Protein AF-A0A656GCD0-F1 (afdb_monomer_lite)

Foldseek 3Di:
DVVVVADPDPCRVVVVVVVVVVVVVQVVDQDPVNVVVPDDLVVVLLVVVLVLLVVQLVVDDQPDDQPNHRPSRCSVDPPSSVVVVVSCVVVQQFAALDQLVSHVVLQQAPDDPRVCDPSDDPVSNVSSRCRSNPCVVVVVVDPPPPPPDPPVVVVCVVVCVVPDDDDDDDDDDDDDDDDDPLLVVLVVVLVPDDPVCNLVSLVVCCPPVRCPDSNNVVSVVVNVVVVVCVVVVDDD

Sequence (236 aa):
SVLELLPVGQERDEFYRRVANGYRLNELGMGSTQVIQSFDLEQEVIAMLERKRTFGQHMHSDYCRLDGKTVNEWLAEPDQIPEFLAVLQNRGWIKRHEDPLNSRFWKLFEGVGAPMFGVFNGYEKQLVHDWIAGDWLSDGSAQQPVGKRLPEAFRSRFRNLQGGAQPSPVLAVPASADADPDVRELHMKLESAAASEKMSTLIESMSPARHATAAGLHATRLFVSSMAERVTGAHP

pLDDT: mean 77.18, std 17.92, range [32.94, 96.19]

Organism: NCBI:txid629261

Secondary structure (DSSP, 8-state):
-GGGGS-SSTTHHHHHHHHHHHHHHHTTS--HHHHHHH--HHHHHHHHHHHHHHHHTTSS-TT-EETTEEHHHHTTSTT-HHHHHHHHHHTTSS-TTS-GGG-HHHHTTSSTT-TTTTTS-HHHHHHHHHHHHGGGGTSS------S----HHHHHHHHGGGSS-PPPPP-----TT---HHHHHHHHHHHHS-TTTHHHHHHHHTSTTTTTSHHHHHHHHHHHHHHHHHHHT---

Structure (mmCIF, N/CA/C/O backbone):
data_AF-A0A656GCD0-F1
#
_entry.id   AF-A0A656GCD0-F1
#
loop_
_atom_site.group_PDB
_atom_site.id
_atom_site.type_symbol
_atom_site.label_atom_id
_atom_site.label_alt_id
_atom_site.label_comp_id
_atom_site.label_asym_id
_atom_site.label_entity_id
_atom_site.label_seq_id
_atom_site.pdbx_PDB_ins_code
_atom_site.Cartn_x
_atom_site.Cartn_y
_atom_site.Cartn_z
_atom_site.occupancy
_atom_site.B_iso_or_equiv
_atom_site.auth_seq_id
_atom_site.auth_comp_id
_atom_site.auth_asym_id
_atom_site.auth_atom_id
_atom_site.pdbx_PDB_model_num
ATOM 1 N N . SER A 1 1 ? 16.028 7.403 -41.610 1.00 56.97 1 SER A N 1
ATOM 2 C CA . SER A 1 1 ? 14.942 6.461 -41.228 1.00 56.97 1 SER A CA 1
ATOM 3 C C . SER A 1 1 ? 15.542 5.236 -40.542 1.00 56.97 1 SER A C 1
ATOM 5 O O . SER A 1 1 ? 16.658 4.885 -40.885 1.00 56.97 1 SER A O 1
ATOM 7 N N . VAL A 1 2 ? 14.848 4.542 -39.625 1.00 58.62 2 VAL A N 1
ATOM 8 C CA . VAL A 1 2 ? 15.351 3.276 -39.019 1.00 58.62 2 VAL A CA 1
ATOM 9 C C . VAL A 1 2 ? 15.692 2.228 -40.094 1.00 58.62 2 VAL A C 1
ATOM 11 O O . VAL A 1 2 ? 16.593 1.416 -39.915 1.00 58.62 2 VAL A O 1
ATOM 14 N N . LEU A 1 3 ? 15.035 2.304 -41.256 1.00 62.72 3 LEU A N 1
ATOM 15 C CA . LEU A 1 3 ? 15.306 1.454 -42.419 1.00 62.72 3 LEU A CA 1
ATOM 16 C C . LEU A 1 3 ? 16.680 1.702 -43.075 1.00 62.72 3 LEU A C 1
ATOM 18 O O . LEU A 1 3 ? 17.161 0.839 -43.798 1.00 62.72 3 LEU A O 1
ATOM 22 N N . GLU A 1 4 ? 17.326 2.845 -42.835 1.00 68.88 4 GLU A N 1
ATOM 23 C CA . GLU A 1 4 ? 18.670 3.148 -43.363 1.00 68.88 4 GLU A CA 1
ATOM 24 C C . GLU A 1 4 ? 19.787 2.489 -42.541 1.00 68.88 4 GLU A C 1
ATOM 26 O O . GLU A 1 4 ? 20.922 2.430 -42.997 1.00 68.88 4 GLU A O 1
ATOM 31 N N . LEU A 1 5 ? 19.468 1.965 -41.351 1.00 67.75 5 LEU A N 1
ATOM 32 C CA . LEU A 1 5 ? 20.406 1.251 -40.476 1.00 67.75 5 LEU A CA 1
ATOM 33 C C . LEU A 1 5 ? 20.491 -0.251 -40.796 1.00 67.75 5 LEU A C 1
ATOM 35 O O . LEU A 1 5 ? 21.148 -1.006 -40.082 1.00 67.75 5 LEU A O 1
ATOM 39 N N . LEU A 1 6 ? 19.788 -0.706 -41.835 1.00 68.06 6 LEU A N 1
ATOM 40 C CA . LEU A 1 6 ? 19.767 -2.111 -42.222 1.00 68.06 6 LEU A CA 1
ATOM 41 C C . LEU A 1 6 ? 21.058 -2.499 -42.944 1.00 68.06 6 LEU A C 1
ATOM 43 O O . LEU A 1 6 ? 21.486 -1.770 -43.842 1.00 68.06 6 LEU A O 1
ATOM 47 N N . PRO A 1 7 ? 21.631 -3.678 -42.647 1.00 72.56 7 PRO A N 1
ATOM 48 C CA . PRO A 1 7 ? 22.763 -4.189 -43.404 1.00 72.56 7 PRO A CA 1
ATOM 49 C C . PRO A 1 7 ? 22.405 -4.310 -44.889 1.00 72.56 7 PRO A C 1
ATOM 51 O O . PRO A 1 7 ? 21.390 -4.908 -45.261 1.00 72.56 7 PRO A O 1
ATOM 54 N N . VAL A 1 8 ? 23.245 -3.740 -45.750 1.00 61.31 8 VAL A N 1
ATOM 55 C CA . VAL A 1 8 ? 23.079 -3.792 -47.205 1.00 61.31 8 VAL A CA 1
ATOM 56 C C . VAL A 1 8 ? 23.833 -5.022 -47.721 1.00 61.31 8 VAL A C 1
ATOM 58 O O . VAL A 1 8 ? 24.971 -4.924 -48.163 1.00 61.31 8 VAL A O 1
ATOM 61 N N . GLY A 1 9 ? 23.241 -6.213 -47.592 1.00 66.56 9 GLY A N 1
ATOM 62 C CA . GLY A 1 9 ? 23.886 -7.466 -48.007 1.00 66.56 9 GLY A CA 1
ATOM 63 C C . GLY A 1 9 ? 23.086 -8.729 -47.677 1.00 66.56 9 GLY A C 1
ATOM 64 O O . GLY A 1 9 ? 21.963 -8.649 -47.182 1.00 66.56 9 GLY A O 1
ATOM 65 N N . GLN A 1 10 ? 23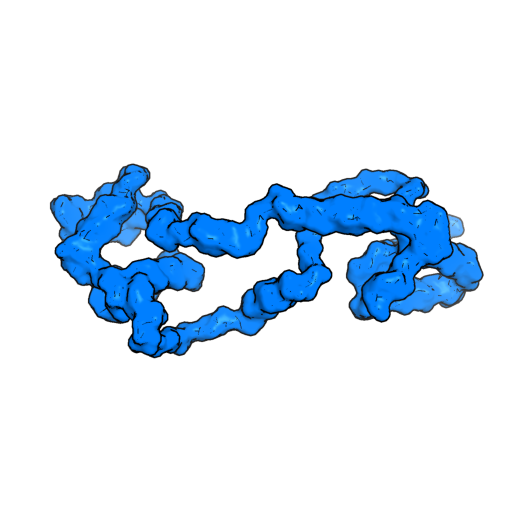.673 -9.903 -47.939 1.00 59.00 10 GLN A N 1
ATOM 66 C CA . GLN A 1 10 ? 23.036 -11.222 -47.747 1.00 59.00 10 GLN A CA 1
ATOM 67 C C . GLN A 1 10 ? 22.657 -11.534 -46.284 1.00 59.00 10 GLN A C 1
ATOM 69 O O . GLN A 1 10 ? 21.838 -12.410 -46.033 1.00 59.00 10 GLN A O 1
ATOM 74 N N . GLU A 1 11 ? 23.190 -10.784 -45.316 1.00 70.25 11 GLU A N 1
ATOM 75 C CA . GLU A 1 11 ? 22.876 -10.929 -43.887 1.00 70.25 11 GLU A CA 1
ATOM 76 C C . GLU A 1 11 ? 21.599 -10.189 -43.450 1.00 70.25 11 GLU A C 1
ATOM 78 O O . GLU A 1 11 ? 21.193 -10.274 -42.290 1.00 70.25 11 GLU A O 1
ATOM 83 N N . ARG A 1 12 ? 20.943 -9.456 -44.360 1.00 76.88 12 ARG A N 1
ATOM 84 C CA . ARG A 1 12 ? 19.760 -8.639 -44.054 1.00 76.88 12 ARG A CA 1
ATOM 85 C C . ARG A 1 12 ? 18.602 -9.462 -43.488 1.00 76.88 12 ARG A C 1
ATOM 87 O O . ARG A 1 12 ? 17.987 -9.041 -42.510 1.00 76.88 12 ARG A O 1
ATOM 94 N N . ASP A 1 13 ? 18.327 -10.628 -44.064 1.00 76.62 13 ASP A N 1
ATOM 95 C CA . ASP A 1 13 ? 17.223 -11.494 -43.627 1.00 76.62 13 ASP A CA 1
ATOM 96 C C . ASP A 1 13 ? 17.506 -12.118 -42.256 1.00 76.62 13 ASP A C 1
ATOM 98 O O . ASP A 1 13 ? 16.634 -12.176 -41.388 1.00 76.62 13 ASP A O 1
ATOM 102 N N . GLU A 1 14 ? 18.757 -12.515 -42.021 1.00 78.81 14 GLU A N 1
ATOM 103 C CA . GLU A 1 14 ? 19.245 -12.988 -40.725 1.00 78.81 14 GLU A CA 1
ATOM 104 C C . GLU A 1 14 ? 19.152 -11.904 -39.642 1.00 78.81 14 GLU A C 1
ATOM 106 O O . GLU A 1 14 ? 18.672 -12.167 -38.535 1.00 78.81 14 GLU A O 1
ATOM 111 N N . PHE A 1 15 ? 19.564 -10.676 -39.964 1.00 78.75 15 PHE A N 1
ATOM 112 C CA . PHE A 1 15 ? 19.453 -9.516 -39.086 1.00 78.75 15 PHE A CA 1
ATOM 113 C C . PHE A 1 15 ? 17.992 -9.226 -38.730 1.00 78.75 15 PHE A C 1
ATOM 115 O O . PHE A 1 15 ? 17.651 -9.136 -37.549 1.00 78.75 15 PHE A O 1
ATOM 122 N N . TYR A 1 16 ? 17.104 -9.165 -39.726 1.00 81.31 16 TYR A N 1
ATOM 123 C CA . TYR A 1 16 ? 15.674 -8.960 -39.497 1.00 81.31 16 TYR A CA 1
ATOM 124 C C . TYR A 1 16 ? 15.048 -10.071 -38.664 1.00 81.31 16 TYR A C 1
ATOM 126 O O . TYR A 1 16 ? 14.242 -9.789 -37.780 1.00 81.31 16 TYR A O 1
ATOM 134 N N . ARG A 1 17 ? 15.439 -11.326 -38.902 1.00 83.06 17 ARG A N 1
ATOM 135 C CA . ARG A 1 17 ? 14.988 -12.473 -38.111 1.00 83.06 17 ARG A CA 1
ATOM 136 C C . ARG A 1 17 ? 15.395 -12.329 -36.644 1.00 83.06 17 ARG A C 1
ATOM 138 O O . ARG A 1 17 ? 14.561 -12.549 -35.767 1.00 83.06 17 ARG A O 1
ATOM 145 N N . ARG A 1 18 ? 16.639 -11.920 -36.364 1.00 82.25 18 ARG A N 1
ATOM 146 C CA . ARG A 1 18 ? 17.124 -11.661 -34.995 1.00 82.25 18 ARG A CA 1
ATOM 147 C C . ARG A 1 18 ? 16.375 -10.506 -34.331 1.00 82.25 18 ARG A C 1
ATOM 149 O O . ARG A 1 18 ? 15.904 -10.672 -33.210 1.00 82.25 18 ARG A O 1
ATOM 156 N N . VAL A 1 19 ? 16.194 -9.385 -35.029 1.00 83.19 19 VAL A N 1
ATOM 157 C CA . VAL A 1 19 ? 15.443 -8.224 -34.517 1.00 83.19 19 VAL A CA 1
ATOM 158 C C . VAL A 1 19 ? 13.987 -8.595 -34.229 1.00 83.19 19 VAL A C 1
ATOM 160 O O . VAL A 1 19 ? 13.489 -8.315 -33.143 1.00 83.19 19 VAL A O 1
ATOM 163 N N . ALA A 1 20 ? 13.312 -9.276 -35.157 1.00 82.19 20 ALA A N 1
ATOM 164 C CA . ALA A 1 20 ? 11.927 -9.706 -34.982 1.00 82.19 20 ALA A CA 1
ATOM 165 C C . ALA A 1 20 ? 11.771 -10.673 -33.801 1.00 82.19 20 ALA A C 1
ATOM 167 O O . ALA A 1 20 ? 10.834 -10.542 -33.016 1.00 82.19 20 ALA A O 1
ATOM 168 N N . ASN A 1 21 ? 12.699 -11.619 -33.640 1.00 82.88 21 ASN A N 1
ATOM 169 C CA 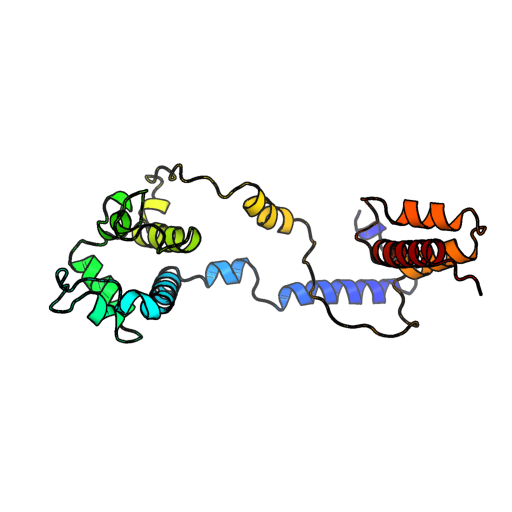. ASN A 1 21 ? 12.702 -12.515 -32.488 1.00 82.88 21 ASN A CA 1
ATOM 170 C C . ASN A 1 21 ? 12.971 -11.761 -31.177 1.00 82.88 21 ASN A C 1
ATOM 172 O O . ASN A 1 21 ? 12.285 -12.024 -30.197 1.00 82.88 21 ASN A O 1
ATOM 176 N N . GLY A 1 22 ? 13.883 -10.783 -31.167 1.00 80.44 22 GLY A N 1
ATOM 177 C CA . GLY A 1 22 ? 14.116 -9.909 -30.013 1.00 80.44 22 GLY A CA 1
ATOM 178 C C . GLY A 1 22 ? 12.874 -9.115 -29.601 1.00 80.44 22 GLY A C 1
ATOM 179 O O . GLY A 1 22 ? 12.541 -9.061 -28.423 1.00 80.44 22 GLY A O 1
ATOM 180 N N . TYR A 1 23 ? 12.125 -8.575 -30.566 1.00 78.12 23 TYR A N 1
ATOM 181 C CA . TYR A 1 23 ? 10.851 -7.905 -30.286 1.00 78.12 23 TYR A CA 1
ATOM 182 C C . TYR A 1 23 ? 9.785 -8.867 -29.759 1.00 78.12 23 TYR A C 1
ATOM 184 O O . TYR A 1 23 ? 9.062 -8.519 -28.834 1.00 78.12 23 TYR A O 1
ATOM 192 N N . ARG A 1 24 ? 9.707 -10.092 -30.291 1.00 76.19 24 ARG A N 1
ATOM 193 C CA . ARG A 1 24 ? 8.782 -11.116 -29.779 1.00 76.19 24 ARG A CA 1
ATOM 194 C C . ARG A 1 24 ? 9.094 -11.512 -28.337 1.00 76.19 24 ARG A C 1
ATOM 196 O O . ARG A 1 24 ? 8.163 -11.809 -27.606 1.00 76.19 24 ARG A O 1
ATOM 203 N N . LEU A 1 25 ? 10.359 -11.475 -27.909 1.00 73.69 25 LEU A N 1
ATOM 204 C CA . LEU A 1 25 ? 10.724 -11.714 -26.507 1.00 73.69 25 LEU A CA 1
ATOM 205 C C . LEU A 1 25 ? 10.133 -10.659 -25.553 1.00 73.69 25 LEU A C 1
ATOM 207 O O . LEU A 1 25 ? 9.772 -11.018 -24.436 1.00 73.69 25 LEU A O 1
ATOM 211 N N . ASN A 1 26 ? 9.968 -9.399 -25.984 1.00 66.44 26 ASN A N 1
ATOM 212 C CA . ASN A 1 26 ? 9.287 -8.375 -25.173 1.00 66.44 26 ASN A CA 1
ATOM 213 C C . ASN A 1 26 ? 7.809 -8.722 -24.918 1.00 66.44 26 ASN A C 1
ATOM 215 O O . ASN A 1 26 ? 7.259 -8.321 -23.897 1.00 66.44 26 ASN A O 1
ATOM 219 N N . GLU A 1 27 ? 7.190 -9.489 -25.818 1.00 63.91 27 GLU A N 1
ATOM 220 C CA . GLU A 1 27 ? 5.783 -9.906 -25.752 1.00 63.91 27 GLU A CA 1
ATOM 221 C C . GLU A 1 27 ? 5.578 -11.236 -24.997 1.00 63.91 27 GLU A C 1
ATOM 223 O O . GLU A 1 27 ? 4.447 -11.681 -24.829 1.00 63.91 27 GLU A O 1
ATOM 228 N N . LEU A 1 28 ? 6.649 -11.904 -24.546 1.00 68.12 28 LEU A N 1
ATOM 229 C CA . LEU A 1 28 ? 6.554 -13.172 -23.803 1.00 68.12 28 LEU A CA 1
ATOM 230 C C . LEU A 1 28 ? 6.379 -12.988 -22.285 1.00 68.12 28 LEU A C 1
ATOM 232 O O . LEU A 1 28 ? 6.136 -13.965 -21.578 1.00 68.12 28 LEU A O 1
ATOM 236 N N . GLY A 1 29 ? 6.515 -11.762 -21.773 1.00 66.88 29 GLY A N 1
ATOM 237 C CA . GLY A 1 29 ? 6.243 -11.419 -20.374 1.00 66.88 29 GLY A CA 1
ATOM 238 C C . GLY A 1 29 ? 4.861 -10.790 -20.186 1.00 66.88 29 GLY A C 1
ATOM 239 O O . GLY A 1 29 ? 4.218 -10.382 -21.150 1.00 66.88 29 GLY A O 1
ATOM 240 N N . MET A 1 30 ? 4.410 -10.649 -18.933 1.00 64.00 30 MET A N 1
ATOM 241 C CA . MET A 1 30 ? 3.260 -9.784 -18.646 1.00 64.00 30 MET A CA 1
ATOM 242 C C . MET A 1 30 ? 3.609 -8.350 -19.051 1.00 64.00 30 MET A C 1
ATOM 244 O O . MET A 1 30 ? 4.505 -7.732 -18.472 1.00 64.00 30 MET A O 1
ATOM 248 N N . GLY A 1 31 ? 2.901 -7.824 -20.051 1.00 72.69 31 GLY A N 1
ATOM 249 C CA . GLY A 1 31 ? 3.050 -6.434 -20.467 1.00 72.69 31 GLY A CA 1
ATOM 250 C C . GLY A 1 31 ? 2.683 -5.479 -19.329 1.00 72.69 31 GLY A C 1
ATOM 251 O O . GLY A 1 31 ? 1.868 -5.806 -18.467 1.00 72.69 31 GLY A O 1
ATOM 252 N N . SER A 1 32 ? 3.239 -4.268 -19.326 1.00 69.44 32 SER A N 1
ATOM 253 C CA . SER A 1 32 ? 2.961 -3.258 -18.290 1.00 69.44 32 SER A CA 1
ATOM 254 C C . SER A 1 32 ? 1.463 -2.974 -18.123 1.00 69.44 32 SER A C 1
ATOM 256 O O . SER A 1 32 ? 0.978 -2.860 -17.001 1.00 69.44 32 SER A O 1
ATOM 258 N N . THR A 1 33 ? 0.710 -2.930 -19.223 1.00 73.81 33 THR A N 1
ATOM 259 C CA . THR A 1 33 ? -0.753 -2.788 -19.210 1.00 73.81 33 THR A CA 1
ATOM 260 C C . THR A 1 33 ? -1.439 -3.963 -18.521 1.00 73.81 33 THR A C 1
ATOM 262 O O . THR A 1 33 ? -2.373 -3.755 -17.755 1.00 73.81 33 THR A O 1
ATOM 265 N N . GLN A 1 34 ? -0.961 -5.183 -18.758 1.00 69.75 34 GLN A N 1
ATOM 266 C CA . GLN A 1 34 ? -1.515 -6.388 -18.152 1.00 69.75 34 GLN A CA 1
ATOM 267 C C . GLN A 1 34 ? -1.207 -6.441 -16.651 1.00 69.75 34 GLN A C 1
ATOM 269 O O . GLN A 1 34 ? -2.088 -6.777 -15.868 1.00 69.75 34 GLN A O 1
ATOM 274 N N . VAL A 1 35 ? -0.006 -6.012 -16.241 1.00 71.88 35 VAL A N 1
ATOM 275 C CA . VAL A 1 35 ? 0.356 -5.840 -14.824 1.00 71.88 35 VAL A CA 1
ATOM 276 C C . VAL A 1 35 ? -0.581 -4.843 -14.141 1.00 71.88 35 VAL A C 1
ATOM 278 O O . VAL A 1 35 ? -1.129 -5.153 -13.088 1.00 71.88 35 VAL A O 1
ATOM 281 N N . ILE A 1 36 ? -0.823 -3.681 -14.758 1.00 73.31 36 ILE A N 1
ATOM 282 C CA . ILE A 1 36 ? -1.747 -2.665 -14.229 1.00 73.31 36 ILE A CA 1
ATOM 283 C C . ILE A 1 36 ? -3.173 -3.219 -14.121 1.00 73.31 36 ILE A C 1
ATOM 285 O O . ILE A 1 36 ? -3.826 -3.015 -13.105 1.00 73.31 36 ILE A O 1
ATOM 289 N N . GLN A 1 37 ? -3.651 -3.940 -15.139 1.00 72.25 37 GLN A N 1
ATOM 290 C CA . GLN A 1 37 ? -4.985 -4.552 -15.130 1.00 72.25 37 GLN A CA 1
ATOM 291 C C . GLN A 1 37 ? -5.129 -5.656 -14.079 1.00 72.25 37 GLN A C 1
ATOM 293 O O . GLN A 1 37 ? -6.215 -5.849 -13.547 1.00 72.25 37 GLN A O 1
ATOM 298 N N . SER A 1 38 ? -4.048 -6.381 -13.789 1.00 73.56 38 SER A N 1
ATOM 299 C CA . SER A 1 38 ? -4.035 -7.441 -12.777 1.00 73.56 38 SER A CA 1
ATOM 300 C C . SER A 1 38 ? -3.879 -6.928 -11.344 1.00 73.56 38 SER A C 1
ATOM 302 O O . SER A 1 38 ? -3.979 -7.717 -10.407 1.00 73.56 38 SER A O 1
ATOM 304 N N . PHE A 1 39 ? -3.596 -5.636 -11.158 1.00 83.06 39 PHE A N 1
ATOM 305 C CA . PHE A 1 39 ? -3.352 -5.074 -9.838 1.00 83.06 39 PHE A CA 1
ATOM 306 C C . PHE A 1 39 ? -4.666 -4.901 -9.068 1.00 83.06 39 PHE A C 1
ATOM 308 O O . PHE A 1 39 ? -5.452 -3.996 -9.346 1.00 83.06 39 PHE A O 1
ATOM 315 N N . ASP A 1 40 ? -4.874 -5.757 -8.070 1.00 89.69 40 ASP A N 1
ATOM 316 C CA . ASP A 1 40 ? -5.959 -5.640 -7.100 1.00 89.69 40 ASP A CA 1
ATOM 317 C C . ASP A 1 40 ? -5.444 -4.944 -5.832 1.00 89.69 40 ASP A C 1
ATOM 319 O O . ASP A 1 40 ? -4.659 -5.494 -5.053 1.00 89.69 40 ASP A O 1
ATOM 323 N N . LEU A 1 41 ? -5.893 -3.703 -5.640 1.00 91.19 41 LEU A N 1
ATOM 324 C CA . LEU A 1 41 ? -5.485 -2.861 -4.521 1.00 91.19 41 LEU A CA 1
ATOM 325 C C . LEU A 1 41 ? -5.889 -3.449 -3.162 1.00 91.19 41 LEU A C 1
ATOM 327 O O . LEU A 1 41 ? -5.145 -3.305 -2.193 1.00 91.19 41 LEU A O 1
ATOM 331 N N . GLU A 1 42 ? -7.049 -4.101 -3.070 1.00 93.19 42 GLU A N 1
ATOM 332 C CA . GLU A 1 42 ? -7.513 -4.684 -1.813 1.00 93.19 42 GLU A CA 1
ATOM 333 C C . GLU A 1 42 ? -6.649 -5.883 -1.424 1.00 93.19 42 GLU A C 1
ATOM 335 O O . GLU A 1 42 ? -6.189 -5.970 -0.282 1.00 93.19 42 GLU A O 1
ATOM 340 N N . GLN A 1 43 ? -6.337 -6.747 -2.392 1.00 93.88 43 GLN A N 1
ATOM 341 C CA . GLN A 1 43 ? -5.438 -7.881 -2.172 1.00 93.88 43 GLN A CA 1
ATOM 342 C C . GLN A 1 43 ? -4.032 -7.431 -1.773 1.00 93.88 43 GLN A C 1
ATOM 344 O O . GLN A 1 43 ? -3.437 -8.012 -0.865 1.00 93.88 43 GLN A O 1
ATOM 349 N N . GLU A 1 44 ? -3.504 -6.367 -2.381 1.00 94.50 44 GLU A N 1
ATOM 350 C CA . GLU A 1 44 ? -2.178 -5.857 -2.026 1.00 94.50 44 GLU A CA 1
ATOM 351 C C . GLU A 1 44 ? -2.151 -5.248 -0.608 1.00 94.50 44 GLU A C 1
ATOM 353 O O . GLU A 1 44 ? -1.175 -5.435 0.125 1.00 94.50 44 GLU A O 1
ATOM 358 N N . VAL A 1 45 ? -3.229 -4.579 -0.170 1.00 95.56 45 VAL A N 1
ATOM 359 C CA . VAL A 1 45 ? -3.372 -4.102 1.220 1.00 95.56 45 VAL A CA 1
ATOM 360 C C . VAL A 1 45 ? -3.425 -5.271 2.202 1.00 95.56 45 VAL A C 1
ATOM 362 O O . VAL A 1 45 ? -2.717 -5.242 3.213 1.00 95.56 45 VAL A O 1
ATOM 365 N N . ILE A 1 46 ? -4.209 -6.310 1.899 1.00 96.06 46 ILE A N 1
ATOM 366 C CA . ILE A 1 46 ? -4.297 -7.525 2.719 1.00 96.06 46 ILE A CA 1
ATOM 367 C C . ILE A 1 46 ? -2.918 -8.187 2.824 1.00 96.06 46 ILE A C 1
ATOM 369 O O . ILE A 1 46 ? -2.419 -8.399 3.929 1.00 96.06 46 ILE A O 1
ATOM 373 N N . ALA A 1 47 ? -2.249 -8.424 1.694 1.00 95.44 47 ALA A N 1
ATOM 374 C CA . ALA A 1 47 ? -0.926 -9.044 1.649 1.00 95.44 47 ALA A CA 1
ATOM 375 C C . ALA A 1 47 ? 0.145 -8.215 2.381 1.00 95.44 47 ALA A C 1
ATOM 377 O O . ALA A 1 47 ? 1.062 -8.751 3.011 1.00 95.44 47 ALA A O 1
ATOM 378 N N . MET A 1 48 ? 0.066 -6.885 2.313 1.00 96.19 48 MET A N 1
ATOM 379 C CA . MET A 1 48 ? 0.939 -5.988 3.071 1.00 96.19 48 MET A CA 1
ATOM 380 C C . MET A 1 48 ? 0.723 -6.120 4.584 1.00 96.19 48 MET A C 1
ATOM 382 O O . MET A 1 48 ? 1.700 -6.279 5.322 1.00 96.19 48 MET A O 1
ATOM 386 N N . LEU A 1 49 ? -0.528 -6.100 5.045 1.00 95.19 49 LEU A N 1
ATOM 387 C CA . LEU A 1 49 ? -0.849 -6.238 6.464 1.00 95.19 49 LEU A CA 1
ATOM 388 C C . LEU A 1 49 ? -0.493 -7.631 6.996 1.00 95.19 49 LEU A C 1
ATOM 390 O O . LEU A 1 49 ? 0.062 -7.715 8.088 1.00 95.19 49 LEU A O 1
ATOM 394 N N . GLU A 1 50 ? -0.689 -8.693 6.210 1.00 95.62 50 GLU A N 1
ATOM 395 C CA . GLU A 1 50 ? -0.253 -10.056 6.551 1.00 95.62 50 GLU A CA 1
ATOM 396 C C . GLU A 1 50 ? 1.264 -10.153 6.756 1.00 95.62 50 GLU A C 1
ATOM 398 O O . GLU A 1 50 ? 1.744 -10.735 7.729 1.00 95.62 50 GLU A O 1
ATOM 403 N N . ARG A 1 51 ? 2.062 -9.508 5.896 1.00 95.06 51 ARG A N 1
ATOM 404 C CA . ARG A 1 51 ? 3.520 -9.449 6.097 1.00 95.06 51 ARG A CA 1
ATOM 405 C C . ARG A 1 51 ? 3.877 -8.761 7.418 1.00 95.06 51 ARG A C 1
ATOM 407 O O . ARG A 1 51 ? 4.742 -9.249 8.148 1.00 95.06 51 ARG A O 1
ATOM 414 N N . LYS A 1 52 ? 3.206 -7.651 7.754 1.00 93.12 52 LYS A N 1
ATOM 415 C CA . LYS A 1 52 ? 3.442 -6.903 9.005 1.00 93.12 52 LYS A CA 1
ATOM 416 C C . LYS A 1 52 ? 2.898 -7.590 10.252 1.00 93.12 52 LYS A C 1
ATOM 418 O O . LYS A 1 52 ? 3.450 -7.375 11.332 1.00 93.12 52 LYS A O 1
ATOM 423 N N . ARG A 1 53 ? 1.859 -8.412 10.111 1.00 93.19 53 ARG A N 1
ATOM 424 C CA . ARG A 1 53 ? 1.198 -9.167 11.180 1.00 93.19 53 ARG A CA 1
ATOM 425 C C . ARG A 1 53 ? 2.202 -9.875 12.091 1.00 93.19 53 ARG A C 1
ATOM 427 O O . ARG A 1 53 ? 2.128 -9.740 13.309 1.00 93.19 53 ARG A O 1
ATOM 434 N N . THR A 1 54 ? 3.175 -10.556 11.483 1.00 90.06 54 THR A N 1
ATOM 435 C CA . THR A 1 54 ? 4.236 -11.324 12.160 1.00 90.06 54 THR A CA 1
ATOM 436 C C . THR A 1 54 ? 4.894 -10.569 13.320 1.00 90.06 54 THR A C 1
ATOM 438 O O . THR A 1 54 ? 5.110 -11.142 14.392 1.00 90.06 54 THR A O 1
ATOM 441 N N . PHE A 1 55 ? 5.152 -9.275 13.132 1.00 90.06 55 PHE A N 1
ATOM 442 C CA . PHE A 1 55 ? 5.708 -8.396 14.157 1.00 90.06 55 PHE A CA 1
ATOM 443 C C . PHE A 1 55 ? 4.618 -7.617 14.903 1.00 90.06 55 PHE A C 1
ATOM 445 O O . PHE A 1 55 ? 4.714 -7.454 16.116 1.00 90.06 55 PHE A O 1
ATOM 452 N N . GLY A 1 56 ? 3.571 -7.170 14.202 1.00 88.06 56 GLY A N 1
ATOM 453 C CA . GLY A 1 56 ? 2.490 -6.349 14.754 1.00 88.06 56 GLY A CA 1
ATOM 454 C C . GLY A 1 56 ? 1.692 -7.021 15.872 1.00 88.06 56 GLY A C 1
ATOM 455 O O . GLY A 1 56 ? 1.298 -6.341 16.814 1.00 88.06 56 GLY A O 1
ATOM 456 N N . GLN A 1 57 ? 1.543 -8.349 15.840 1.00 89.38 57 GLN A N 1
ATOM 457 C CA . GLN A 1 57 ? 0.800 -9.132 16.841 1.00 89.38 57 GLN A CA 1
ATOM 458 C C . GLN A 1 57 ? 1.334 -9.027 18.284 1.00 89.38 57 GLN A C 1
ATOM 460 O O . GLN A 1 57 ? 0.691 -9.502 19.212 1.00 89.38 57 GLN A O 1
ATOM 465 N N . HIS A 1 58 ? 2.507 -8.422 18.487 1.00 90.56 58 HIS A N 1
ATOM 466 C CA . HIS A 1 58 ? 3.119 -8.232 19.806 1.00 90.56 58 HIS A CA 1
ATOM 467 C C . HIS A 1 58 ? 3.260 -6.755 20.205 1.00 90.56 58 HIS A C 1
ATOM 469 O O . HIS A 1 58 ? 3.896 -6.451 21.212 1.00 90.56 58 HIS A O 1
ATOM 475 N N . MET A 1 59 ? 2.739 -5.824 19.400 1.00 88.38 59 MET A N 1
ATOM 476 C CA . MET A 1 59 ? 3.044 -4.391 19.524 1.00 88.38 59 MET A CA 1
ATOM 477 C C . MET A 1 59 ? 1.892 -3.565 20.098 1.00 88.38 59 MET A C 1
ATOM 479 O O . MET A 1 59 ? 2.082 -2.386 20.401 1.00 88.38 59 MET A O 1
ATOM 483 N N . HIS A 1 60 ? 0.700 -4.146 20.253 1.00 88.31 60 HIS A N 1
ATOM 484 C CA . HIS A 1 60 ? -0.472 -3.426 20.742 1.00 88.31 60 HIS A CA 1
ATOM 485 C C . HIS A 1 60 ? -0.788 -3.772 22.198 1.00 88.31 60 HIS A C 1
ATOM 487 O O . HIS A 1 60 ? -0.489 -4.857 22.685 1.00 88.31 60 HIS A O 1
ATOM 493 N N . SER A 1 61 ? -1.398 -2.828 22.911 1.00 86.00 61 SER A N 1
ATOM 494 C CA . SER A 1 61 ? -1.938 -3.070 24.251 1.00 86.00 61 SER A CA 1
ATOM 495 C C . SER A 1 61 ? -3.380 -3.578 24.171 1.00 86.00 61 SER A C 1
ATOM 497 O O . SER A 1 61 ? -4.123 -3.202 23.263 1.00 86.00 61 SER A O 1
ATOM 499 N N . ASP A 1 62 ? -3.820 -4.326 25.181 1.00 85.56 62 ASP A N 1
ATOM 500 C CA . ASP A 1 62 ? -5.148 -4.966 25.202 1.00 85.56 62 ASP A CA 1
ATOM 501 C C . ASP A 1 62 ? -6.324 -3.999 25.436 1.00 85.56 62 ASP A C 1
ATOM 503 O O . ASP A 1 62 ? -7.488 -4.405 25.443 1.00 85.56 62 ASP A O 1
ATOM 507 N N . TYR A 1 63 ? -6.046 -2.702 25.608 1.00 82.88 63 TYR A N 1
ATOM 508 C CA . TYR A 1 63 ? -7.067 -1.672 25.813 1.00 82.88 63 TYR A CA 1
ATOM 509 C C . TYR A 1 63 ? -8.017 -1.528 24.619 1.00 82.88 63 TYR A C 1
ATOM 511 O O . TYR A 1 63 ? -9.199 -1.236 24.800 1.00 82.88 63 TYR A O 1
ATOM 519 N N . CYS A 1 64 ? -7.515 -1.704 23.393 1.00 83.25 64 CYS A N 1
ATOM 520 C CA . CYS A 1 64 ? -8.341 -1.606 22.196 1.00 83.25 64 CYS A CA 1
ATOM 521 C C . CYS A 1 64 ? -8.896 -2.984 21.834 1.00 83.25 64 CYS A C 1
ATOM 523 O O . CYS A 1 64 ? -8.164 -3.839 21.335 1.00 83.25 64 CYS A O 1
ATOM 525 N N . ARG A 1 65 ? -10.200 -3.176 22.072 1.00 89.25 65 ARG A N 1
ATOM 526 C CA . ARG A 1 65 ? -10.935 -4.375 21.657 1.00 89.25 65 ARG A CA 1
ATOM 527 C C . ARG A 1 65 ? -11.915 -4.040 20.543 1.00 89.25 65 ARG A C 1
ATOM 529 O O . ARG A 1 65 ? -12.737 -3.133 20.670 1.00 89.25 65 ARG A O 1
ATOM 536 N N . LEU A 1 66 ? -11.827 -4.798 19.463 1.00 89.00 66 LEU A N 1
ATOM 537 C CA . LEU A 1 66 ? -12.674 -4.716 18.287 1.00 89.00 66 LEU A CA 1
ATOM 538 C C . LEU A 1 66 ? -13.376 -6.061 18.155 1.00 89.00 66 LEU A C 1
ATOM 540 O O . LEU A 1 66 ? -12.734 -7.087 17.962 1.00 89.00 66 LEU A O 1
ATOM 544 N N . ASP A 1 67 ? -14.693 -6.045 18.339 1.00 88.44 67 ASP A N 1
ATOM 545 C CA . ASP A 1 67 ? -15.521 -7.256 18.339 1.00 88.44 67 ASP A CA 1
ATOM 546 C C . ASP A 1 67 ? -15.096 -8.322 19.362 1.00 88.44 67 ASP A C 1
ATOM 548 O O . ASP A 1 67 ? -15.057 -9.519 19.109 1.00 88.44 67 ASP A O 1
ATOM 552 N N . GLY A 1 68 ? -14.742 -7.860 20.564 1.00 88.75 68 GLY A N 1
ATOM 553 C CA . GLY A 1 68 ? -14.336 -8.726 21.671 1.00 88.75 68 GLY A CA 1
ATOM 554 C C . GLY A 1 68 ? -12.877 -9.185 21.611 1.00 88.75 68 GLY A C 1
ATOM 555 O O . GLY A 1 68 ? -12.335 -9.535 22.661 1.00 88.75 68 GLY A O 1
ATOM 556 N N . LYS A 1 69 ? -12.215 -9.075 20.454 1.00 91.94 69 LYS A N 1
ATOM 557 C CA . LYS A 1 69 ? -10.794 -9.396 20.272 1.00 91.94 69 LYS A CA 1
ATOM 558 C C . LYS A 1 69 ? -9.895 -8.160 20.380 1.00 91.94 69 LYS A C 1
ATOM 560 O O . LYS A 1 69 ? -10.290 -7.068 19.967 1.00 91.94 69 LYS A O 1
ATOM 565 N N . THR A 1 70 ? -8.695 -8.295 20.931 1.00 93.44 70 THR A N 1
ATOM 566 C CA . THR A 1 70 ? -7.649 -7.262 20.892 1.00 93.44 70 THR A CA 1
ATOM 567 C C . THR A 1 70 ? -7.021 -7.189 19.500 1.00 93.44 70 THR A C 1
ATOM 569 O O . THR A 1 70 ? -7.177 -8.092 18.678 1.00 93.44 70 THR A O 1
ATOM 572 N N . VAL A 1 71 ? -6.288 -6.112 19.208 1.00 92.69 71 VAL A N 1
ATOM 573 C CA . VAL A 1 71 ? -5.555 -6.005 17.932 1.00 92.69 71 VAL A CA 1
ATOM 574 C C . VAL A 1 71 ? -4.511 -7.119 17.799 1.00 92.69 71 VAL A C 1
ATOM 576 O O . VAL A 1 71 ? -4.361 -7.676 16.720 1.00 92.69 71 VAL A O 1
ATOM 579 N N . ASN A 1 72 ? -3.835 -7.494 18.889 1.00 93.31 72 ASN A N 1
ATOM 580 C CA . ASN A 1 72 ? -2.889 -8.610 18.871 1.00 93.31 72 ASN A CA 1
ATOM 581 C C . ASN A 1 72 ? -3.582 -9.934 18.527 1.00 93.31 72 ASN A C 1
ATOM 583 O O . ASN A 1 72 ? -3.045 -10.696 17.735 1.00 93.31 72 ASN A O 1
ATOM 587 N N . GLU A 1 73 ? -4.782 -10.181 19.063 1.00 93.44 73 GLU A N 1
ATOM 588 C CA . GLU A 1 73 ? -5.573 -11.378 18.749 1.00 93.44 73 GLU A CA 1
ATOM 589 C C . GLU A 1 73 ? -6.010 -11.408 17.275 1.00 93.44 73 GLU A C 1
ATOM 591 O O . GLU A 1 73 ? -5.926 -12.457 16.647 1.00 93.44 73 GLU A O 1
ATOM 596 N N . TRP A 1 74 ? -6.402 -10.266 16.693 1.00 94.69 74 TRP A N 1
ATOM 597 C CA . TRP A 1 74 ? -6.695 -10.154 15.252 1.00 94.69 74 TRP A CA 1
ATOM 598 C C . TRP A 1 74 ? -5.476 -10.394 14.358 1.00 94.69 74 TRP A C 1
ATOM 600 O O . TRP A 1 74 ? -5.617 -10.819 13.216 1.00 94.69 74 TRP A O 1
ATOM 610 N N . LEU A 1 75 ? -4.282 -10.089 14.865 1.00 93.94 75 LEU A N 1
ATOM 611 C CA . LEU A 1 75 ? -3.021 -10.299 14.166 1.00 93.94 75 LEU A CA 1
ATOM 612 C C . LEU A 1 75 ? -2.366 -11.640 14.541 1.00 93.94 75 LEU A C 1
ATOM 614 O O . LEU A 1 75 ? -1.293 -11.944 14.035 1.00 93.94 75 LEU A O 1
ATOM 618 N N . ALA A 1 76 ? -2.941 -12.458 15.419 1.00 93.00 76 ALA A N 1
ATOM 619 C CA . ALA A 1 76 ? -2.281 -13.686 15.867 1.00 93.00 76 ALA A CA 1
ATOM 620 C C . ALA A 1 76 ? -2.299 -14.776 14.784 1.00 93.00 76 ALA A C 1
ATOM 622 O O . ALA A 1 76 ? -1.298 -15.463 14.557 1.00 93.00 76 ALA A O 1
ATOM 623 N N . GLU A 1 77 ? -3.417 -14.881 14.069 1.00 91.62 77 GLU A N 1
ATOM 624 C CA . GLU A 1 77 ? -3.658 -15.924 13.076 1.00 91.62 77 GLU A CA 1
ATOM 625 C C . GLU A 1 77 ? -3.486 -15.390 11.646 1.00 91.62 77 GLU A C 1
ATOM 627 O O . GLU A 1 77 ? -3.840 -14.239 11.371 1.00 91.62 77 GLU A O 1
ATOM 632 N N . PRO A 1 78 ? -2.946 -16.202 10.720 1.00 91.12 78 PRO A N 1
ATOM 633 C CA . PRO A 1 78 ? -2.957 -15.869 9.300 1.00 91.12 78 PRO A CA 1
ATOM 634 C C . PRO A 1 78 ? -4.392 -15.843 8.751 1.00 91.12 78 PRO A C 1
ATOM 636 O O . PRO A 1 78 ? -5.300 -16.456 9.313 1.00 91.12 78 PRO A O 1
ATOM 639 N N . ASP A 1 79 ? -4.586 -15.139 7.640 1.00 92.19 79 ASP A N 1
ATOM 640 C CA . ASP A 1 79 ? -5.836 -15.047 6.873 1.00 92.19 79 ASP A CA 1
ATOM 641 C C . ASP A 1 79 ? -6.996 -14.330 7.597 1.00 92.19 79 ASP A C 1
ATOM 643 O O . ASP A 1 79 ? -8.106 -14.246 7.070 1.00 92.19 79 ASP A O 1
ATOM 647 N N . GLN A 1 80 ? -6.755 -13.742 8.778 1.00 93.94 80 GLN A N 1
ATOM 648 C CA . GLN A 1 80 ? -7.753 -12.955 9.524 1.00 93.94 80 GLN A CA 1
ATOM 649 C C . GLN A 1 80 ? -7.797 -11.473 9.134 1.00 93.94 80 GLN A C 1
ATOM 651 O O . GLN A 1 80 ? -8.744 -10.765 9.485 1.00 93.94 80 GLN A O 1
ATOM 656 N N . ILE A 1 81 ? -6.805 -10.982 8.388 1.00 95.00 81 ILE A N 1
ATOM 657 C CA . ILE A 1 81 ? -6.726 -9.573 7.983 1.00 95.00 81 ILE A CA 1
ATOM 658 C C . ILE A 1 81 ? -7.970 -9.079 7.218 1.00 95.00 81 ILE A C 1
ATOM 660 O O . ILE A 1 81 ? -8.428 -7.975 7.530 1.00 95.00 81 ILE A O 1
ATOM 664 N N . PRO A 1 82 ? -8.565 -9.830 6.267 1.00 95.81 82 PRO A N 1
ATOM 665 C CA . PRO A 1 82 ? -9.773 -9.378 5.573 1.00 95.81 82 PRO A CA 1
ATOM 666 C C . PRO A 1 82 ? -10.949 -9.136 6.530 1.00 95.81 82 PRO A C 1
ATOM 668 O O . PRO A 1 82 ? -11.617 -8.103 6.457 1.00 95.81 82 PRO A O 1
ATOM 671 N N . GLU A 1 83 ? -11.170 -10.053 7.476 1.00 95.94 83 GLU A N 1
ATOM 672 C CA . GLU A 1 83 ? -12.214 -9.923 8.498 1.00 95.94 83 GLU A CA 1
ATOM 673 C C . GLU A 1 83 ? -11.919 -8.744 9.435 1.00 95.94 83 GLU A C 1
ATOM 675 O O . GLU A 1 83 ? -12.797 -7.928 9.721 1.00 95.94 83 GLU A O 1
ATOM 680 N N . PHE A 1 84 ? -10.660 -8.585 9.844 1.00 95.69 84 PHE A N 1
ATOM 681 C CA . PHE A 1 84 ? -10.234 -7.466 10.676 1.00 95.69 84 PHE A CA 1
ATOM 682 C C . PHE A 1 84 ? -10.485 -6.107 10.001 1.00 95.69 84 PHE A C 1
ATOM 684 O O . PHE A 1 84 ? -11.008 -5.181 10.631 1.00 95.69 84 PHE A O 1
ATOM 691 N N . LEU A 1 85 ? -10.181 -5.983 8.705 1.00 95.81 85 LEU A N 1
ATOM 692 C CA . LEU A 1 85 ? -10.480 -4.783 7.920 1.00 95.81 85 LEU A CA 1
ATOM 693 C C . LEU A 1 85 ? -11.987 -4.513 7.838 1.00 95.81 85 LEU A C 1
ATOM 695 O O . LEU A 1 85 ? -12.396 -3.354 7.937 1.00 95.81 85 LEU A O 1
ATOM 699 N N . ALA A 1 86 ? -12.816 -5.551 7.700 1.00 95.38 86 ALA A N 1
ATOM 700 C CA . ALA A 1 86 ? -14.270 -5.409 7.729 1.00 95.38 86 ALA A CA 1
ATOM 701 C C . ALA A 1 86 ? -14.761 -4.904 9.098 1.00 95.38 86 ALA A C 1
ATOM 703 O O . ALA A 1 86 ? -15.582 -3.989 9.165 1.00 95.38 86 ALA A O 1
ATOM 704 N N . VAL A 1 87 ? -14.208 -5.415 10.202 1.00 96.12 87 VAL A N 1
ATOM 705 C CA . VAL A 1 87 ? -14.527 -4.935 11.557 1.00 96.12 87 VAL A CA 1
ATOM 706 C C . VAL A 1 87 ? -14.122 -3.470 11.742 1.00 96.12 87 VAL A C 1
ATOM 708 O O . VAL A 1 87 ? -14.899 -2.680 12.286 1.00 96.12 87 VAL A O 1
ATOM 711 N N . LEU A 1 88 ? -12.942 -3.068 11.262 1.00 95.12 88 LEU A N 1
ATOM 712 C CA . LEU A 1 88 ? -12.496 -1.672 11.306 1.00 95.12 88 LEU A CA 1
ATOM 713 C C . LEU A 1 88 ? -13.414 -0.744 10.493 1.00 95.12 88 LEU A C 1
ATOM 715 O O . LEU A 1 88 ? -13.705 0.367 10.944 1.00 95.12 88 LEU A O 1
ATOM 719 N N . GLN A 1 89 ? -13.908 -1.192 9.338 1.00 95.25 89 GLN A N 1
ATOM 720 C CA . GLN A 1 89 ? -14.896 -0.448 8.550 1.00 95.25 89 GLN A CA 1
ATOM 721 C C . GLN A 1 89 ? -16.239 -0.336 9.284 1.00 95.25 89 GLN A C 1
ATOM 723 O O . GLN A 1 89 ? -16.734 0.768 9.503 1.00 95.25 89 GLN A O 1
ATOM 728 N N . ASN A 1 90 ? -16.780 -1.454 9.772 1.00 94.25 90 ASN A N 1
ATOM 729 C CA . ASN A 1 90 ? -18.064 -1.499 10.481 1.00 94.25 90 ASN A CA 1
ATOM 730 C C . ASN A 1 90 ? -18.072 -0.647 11.760 1.00 94.25 90 ASN A C 1
ATOM 732 O O . ASN A 1 90 ? -19.093 -0.076 12.138 1.00 94.25 90 ASN A O 1
ATOM 736 N N . ARG A 1 91 ? -16.924 -0.530 12.436 1.00 92.81 91 ARG A N 1
ATOM 737 C CA . ARG A 1 91 ? -16.743 0.313 13.631 1.00 92.81 91 ARG A CA 1
ATOM 738 C C . ARG A 1 91 ? -16.413 1.775 13.294 1.00 92.81 91 ARG A C 1
ATOM 740 O O . ARG A 1 91 ? -16.153 2.557 14.211 1.00 92.81 91 ARG A O 1
ATOM 747 N N . GLY A 1 92 ? -16.375 2.147 12.013 1.00 92.69 92 GLY A N 1
ATOM 748 C CA . GLY A 1 92 ? -16.078 3.502 11.542 1.00 92.69 92 GLY A CA 1
ATOM 749 C C . GLY A 1 92 ? -14.629 3.949 11.762 1.00 92.69 92 GLY A C 1
ATOM 750 O O . GLY A 1 92 ? -14.342 5.146 11.746 1.00 92.69 92 GLY A O 1
ATOM 751 N N . TRP A 1 93 ? -13.702 3.016 12.006 1.00 94.38 93 TRP A N 1
ATOM 752 C CA . TRP A 1 93 ? -12.268 3.321 12.056 1.00 94.38 93 TRP A CA 1
ATOM 753 C C . TRP A 1 93 ? -11.706 3.607 10.668 1.00 94.38 93 TRP A C 1
ATOM 755 O O . TRP A 1 93 ? -10.812 4.448 10.532 1.00 94.38 93 TRP A O 1
ATOM 765 N N . ILE A 1 94 ? -12.248 2.917 9.668 1.00 96.12 94 ILE A N 1
ATOM 766 C CA . ILE A 1 94 ? -11.960 3.096 8.251 1.00 96.12 94 ILE A CA 1
ATOM 767 C C . ILE A 1 94 ? -13.254 3.539 7.576 1.00 96.12 94 ILE A C 1
ATOM 769 O O . ILE A 1 94 ? -14.281 2.883 7.718 1.00 96.12 94 ILE A O 1
ATOM 773 N N . LYS A 1 95 ? -13.195 4.643 6.840 1.00 94.69 95 LYS A N 1
ATOM 774 C CA . LYS A 1 95 ? -14.283 5.136 5.998 1.00 94.69 95 LYS A CA 1
ATOM 775 C C . LYS A 1 95 ? -13.832 5.050 4.546 1.00 94.69 95 LYS A C 1
ATOM 777 O O . LYS A 1 95 ? -12.997 5.846 4.129 1.00 94.69 95 LYS A O 1
ATOM 782 N N . ARG A 1 96 ? -14.300 4.028 3.825 1.00 94.38 96 ARG A N 1
ATOM 783 C CA . ARG A 1 96 ? -13.960 3.819 2.409 1.00 94.38 96 ARG A CA 1
ATOM 784 C C . ARG A 1 96 ? -14.635 4.883 1.539 1.00 94.38 96 ARG A C 1
ATOM 786 O O . ARG A 1 96 ? -15.719 5.345 1.879 1.00 94.38 96 ARG A O 1
ATOM 793 N N . HIS A 1 97 ? -14.024 5.190 0.397 1.00 93.12 97 HIS A N 1
ATOM 794 C CA . HIS A 1 97 ? -14.526 6.153 -0.591 1.00 93.12 97 HIS A CA 1
ATOM 795 C C . HIS A 1 97 ? -14.661 7.583 -0.028 1.00 93.12 97 HIS A C 1
ATOM 797 O O . HIS A 1 97 ? -15.500 8.362 -0.473 1.00 93.12 97 HIS A O 1
ATOM 803 N N . GLU A 1 98 ? -13.829 7.933 0.956 1.00 92.81 98 GLU A N 1
ATOM 804 C CA . GLU A 1 98 ? -13.780 9.251 1.598 1.00 92.81 98 GLU A CA 1
ATOM 805 C C . GLU A 1 98 ? -12.326 9.725 1.753 1.00 92.81 98 GLU A C 1
ATOM 807 O O . GLU A 1 98 ? -11.390 8.931 1.661 1.00 92.81 98 GLU A O 1
ATOM 812 N N . ASP A 1 99 ? -12.124 11.012 2.061 1.00 91.75 99 ASP A N 1
ATOM 813 C CA . ASP A 1 99 ? -10.807 11.544 2.439 1.00 91.75 99 ASP A CA 1
ATOM 814 C C . ASP A 1 99 ? -10.174 10.686 3.562 1.00 91.75 99 ASP A C 1
ATOM 816 O O . ASP A 1 99 ? -10.770 10.553 4.643 1.00 91.75 99 ASP A O 1
ATOM 820 N N . PRO A 1 100 ? -8.961 10.126 3.367 1.00 93.12 100 PRO A N 1
ATOM 821 C CA . PRO A 1 100 ? -8.272 9.333 4.381 1.00 93.12 100 PRO A CA 1
ATOM 822 C C . PRO A 1 100 ? -8.109 10.034 5.731 1.00 93.12 100 PRO A C 1
ATOM 824 O O . PRO A 1 100 ? -8.122 9.366 6.767 1.00 93.12 100 PRO A O 1
ATOM 827 N N . LEU A 1 101 ? -8.054 11.369 5.770 1.00 91.00 101 LEU A N 1
ATOM 828 C CA . LEU A 1 101 ? -8.030 12.137 7.018 1.00 91.00 101 LEU A CA 1
ATOM 829 C C . LEU A 1 101 ? -9.298 11.941 7.866 1.00 91.00 101 LEU A C 1
ATOM 831 O O . LEU A 1 101 ? -9.255 12.120 9.086 1.00 91.00 101 LEU A O 1
ATOM 835 N N . ASN A 1 102 ? -10.420 11.521 7.284 1.00 92.00 102 ASN A N 1
ATOM 836 C CA . ASN A 1 102 ? -11.639 11.193 8.027 1.00 92.00 102 ASN A CA 1
ATOM 837 C C . ASN A 1 102 ? -11.574 9.821 8.713 1.00 92.00 102 ASN A C 1
ATOM 839 O O . ASN A 1 102 ? -12.351 9.562 9.637 1.00 92.00 102 ASN A O 1
ATOM 843 N N . SER A 1 103 ? -10.628 8.966 8.319 1.00 94.31 103 SER A N 1
ATOM 844 C CA . SER A 1 103 ? -10.419 7.648 8.914 1.00 94.31 103 SER A CA 1
ATOM 845 C C . SER A 1 103 ? -9.512 7.731 10.142 1.00 94.31 103 SER A C 1
ATOM 847 O O . SER A 1 103 ? -8.384 8.227 10.092 1.00 94.31 103 SER A O 1
ATOM 849 N N . ARG A 1 104 ? -9.978 7.195 11.277 1.00 93.19 104 ARG A N 1
ATOM 850 C CA . ARG A 1 104 ? -9.165 7.103 12.504 1.00 93.19 104 ARG A CA 1
ATOM 851 C C . ARG A 1 104 ? -7.941 6.225 12.292 1.00 93.19 104 ARG A C 1
ATOM 853 O O . ARG A 1 104 ? -6.885 6.551 12.813 1.00 93.19 104 ARG A O 1
ATOM 860 N N . PHE A 1 105 ? -8.089 5.144 11.527 1.00 94.00 105 PHE A N 1
ATOM 861 C CA . PHE A 1 105 ? -6.999 4.228 11.214 1.00 94.00 105 PHE A CA 1
ATOM 862 C C . PHE A 1 105 ? -5.822 4.947 10.537 1.00 94.00 105 PHE A C 1
ATOM 864 O O . PHE A 1 105 ? -4.693 4.824 11.002 1.00 94.00 105 PHE A O 1
ATOM 871 N N . TRP A 1 106 ? -6.098 5.774 9.522 1.00 94.62 106 TRP A N 1
ATOM 872 C CA . TRP A 1 106 ? -5.096 6.568 8.797 1.00 94.62 106 TRP A CA 1
ATOM 873 C C . TRP A 1 106 ? -4.281 7.484 9.723 1.00 94.62 106 TRP A C 1
ATOM 875 O O . TRP A 1 106 ? -3.049 7.491 9.702 1.00 94.62 106 TRP A O 1
ATOM 885 N N . LYS A 1 107 ? -4.972 8.187 10.626 1.00 92.12 107 LYS A N 1
ATOM 886 C CA . LYS A 1 107 ? -4.370 9.101 11.611 1.00 92.12 107 LYS A CA 1
ATOM 887 C C . LYS A 1 107 ? -3.419 8.428 12.606 1.00 92.12 107 LYS A C 1
ATOM 889 O O . LYS A 1 107 ? -2.674 9.121 13.290 1.00 92.12 107 LYS A O 1
ATOM 894 N N . LEU A 1 108 ? -3.437 7.099 12.736 1.00 91.19 108 LEU A N 1
ATOM 895 C CA . LEU A 1 108 ? -2.566 6.402 13.689 1.00 91.19 108 LEU A CA 1
ATOM 896 C C . LEU A 1 108 ? -1.121 6.289 13.215 1.00 91.19 108 LEU A C 1
ATOM 898 O O . LEU A 1 108 ? -0.236 6.101 14.046 1.00 91.19 108 LEU A O 1
ATOM 902 N N . PHE A 1 109 ? -0.873 6.383 11.910 1.00 88.88 109 PHE A N 1
ATOM 903 C CA . PHE A 1 109 ? 0.467 6.249 11.327 1.00 88.88 109 PHE A CA 1
ATOM 904 C C . PHE A 1 109 ? 0.841 7.402 10.379 1.00 88.88 109 PHE A C 1
ATOM 906 O O . PHE A 1 109 ? 1.981 7.462 9.888 1.00 88.88 109 PHE A O 1
ATOM 913 N N . GLU A 1 110 ? -0.090 8.319 10.112 1.00 88.31 110 GLU A N 1
ATOM 914 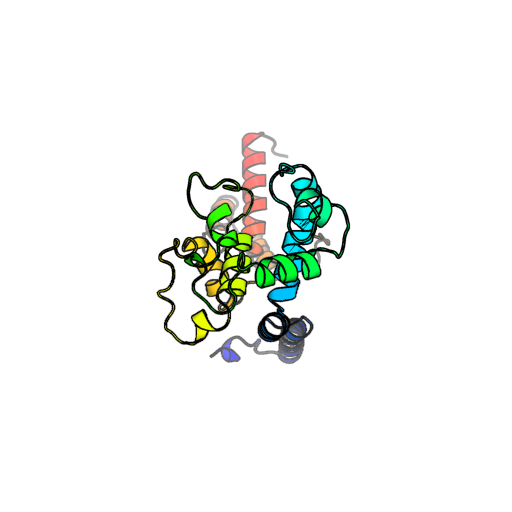C CA . GLU A 1 110 ? 0.145 9.569 9.390 1.00 88.31 110 GLU A CA 1
ATOM 915 C C . GLU A 1 110 ? 0.618 10.677 10.350 1.00 88.31 110 GLU A C 1
ATOM 917 O O . GLU A 1 110 ? 0.090 10.826 11.446 1.00 88.31 110 GLU A O 1
ATOM 922 N N . GLY A 1 111 ? 1.650 11.429 9.948 1.00 79.44 111 GLY A N 1
ATOM 923 C CA . GLY A 1 111 ? 2.196 12.540 10.738 1.00 79.44 111 GLY A CA 1
ATOM 924 C C . GLY A 1 111 ? 3.238 12.165 11.805 1.00 79.44 111 GLY A C 1
ATOM 925 O O . GLY A 1 111 ? 3.282 11.055 12.333 1.00 79.44 111 GLY A O 1
ATOM 926 N N . VAL A 1 112 ? 4.124 13.117 12.114 1.00 74.19 112 VAL A N 1
ATOM 927 C CA . VAL A 1 112 ? 5.126 12.985 13.187 1.00 74.19 112 VAL A CA 1
ATOM 928 C C . VAL A 1 112 ? 4.411 13.008 14.542 1.00 74.19 112 VAL A C 1
ATOM 930 O O . VAL A 1 112 ? 3.653 13.933 14.813 1.00 74.19 112 VAL A O 1
ATOM 933 N N . GLY A 1 113 ? 4.662 12.006 15.390 1.00 80.44 113 GLY A N 1
ATOM 934 C CA . GLY A 1 113 ? 4.031 11.874 16.714 1.00 80.44 113 GLY A CA 1
ATOM 935 C C . GLY A 1 113 ? 2.808 10.950 16.760 1.00 80.44 113 GLY A C 1
ATOM 936 O O . GLY A 1 113 ? 2.226 10.771 17.828 1.00 80.44 113 GLY A O 1
ATOM 937 N N . ALA A 1 114 ? 2.428 10.337 15.636 1.00 87.50 114 ALA A N 1
ATOM 938 C CA . ALA A 1 114 ? 1.369 9.336 15.611 1.00 87.50 114 ALA A CA 1
ATOM 939 C C . ALA A 1 114 ? 1.788 8.040 16.346 1.00 87.50 114 ALA A C 1
ATOM 941 O O . ALA A 1 114 ? 2.966 7.669 16.282 1.00 87.50 114 ALA A O 1
ATOM 942 N N . PRO A 1 115 ? 0.862 7.311 17.005 1.00 86.81 115 PRO A N 1
ATOM 943 C CA . PRO A 1 115 ? 1.194 6.115 17.791 1.00 86.81 115 PRO A CA 1
ATOM 944 C C . PRO A 1 115 ? 1.945 5.021 17.021 1.00 86.81 115 PRO A C 1
ATOM 946 O O . PRO A 1 115 ? 2.752 4.303 17.598 1.00 86.81 115 PRO A O 1
ATOM 949 N N . MET A 1 116 ? 1.693 4.903 15.716 1.00 88.56 116 MET A N 1
ATOM 950 C CA . MET A 1 116 ? 2.337 3.947 14.810 1.00 88.56 116 MET A CA 1
ATOM 951 C C . MET A 1 116 ? 3.249 4.646 13.788 1.00 88.56 116 MET A C 1
ATOM 953 O O . MET A 1 116 ? 3.430 4.175 12.660 1.00 88.56 116 MET A O 1
ATOM 957 N N . PHE A 1 117 ? 3.819 5.799 14.145 1.00 89.00 117 PHE A N 1
ATOM 958 C CA . PHE A 1 117 ? 4.766 6.500 13.284 1.00 89.00 117 PHE A CA 1
ATOM 959 C C . PHE A 1 117 ? 5.973 5.609 12.942 1.00 89.00 117 PHE A C 1
ATOM 961 O O . PHE A 1 117 ? 6.589 5.004 13.812 1.00 89.00 117 PHE A O 1
ATOM 968 N N . GLY A 1 118 ? 6.313 5.528 11.652 1.00 88.25 118 GLY A N 1
ATOM 969 C CA . GLY A 1 118 ? 7.445 4.735 11.155 1.00 88.25 118 GLY A CA 1
ATOM 970 C C . GLY A 1 118 ? 7.161 3.244 10.934 1.00 88.25 118 GLY A C 1
ATOM 971 O O . GLY A 1 118 ? 7.975 2.580 10.302 1.00 88.25 118 GLY A O 1
ATOM 972 N N . VAL A 1 119 ? 6.003 2.725 11.365 1.00 90.94 119 VAL A N 1
ATOM 973 C CA . VAL A 1 119 ? 5.618 1.315 11.139 1.00 90.94 119 VAL A CA 1
ATOM 974 C C . VAL A 1 119 ? 5.378 1.028 9.654 1.00 90.94 119 VAL A C 1
ATOM 976 O O . VAL A 1 119 ? 5.711 -0.052 9.166 1.00 90.94 119 VAL A O 1
ATOM 979 N N . PHE A 1 120 ? 4.829 2.005 8.928 1.00 92.56 120 PHE A N 1
ATOM 980 C CA . PHE A 1 120 ? 4.561 1.925 7.492 1.00 92.56 120 PHE A CA 1
ATOM 981 C C . PHE A 1 120 ? 5.553 2.782 6.701 1.00 92.56 120 PHE A C 1
ATOM 983 O O . PHE A 1 120 ? 5.770 3.957 7.021 1.00 92.56 120 PHE A O 1
ATOM 990 N N . ASN A 1 121 ? 6.122 2.211 5.641 1.00 91.25 121 ASN A N 1
ATOM 991 C CA . ASN A 1 121 ? 6.955 2.920 4.677 1.00 91.25 121 ASN A CA 1
ATOM 992 C C . ASN A 1 121 ? 6.094 3.736 3.688 1.00 91.25 121 ASN A C 1
ATOM 994 O O . ASN A 1 121 ? 4.865 3.693 3.720 1.00 91.25 121 ASN A O 1
ATOM 998 N N . GLY A 1 122 ? 6.735 4.508 2.805 1.00 90.06 122 GLY A N 1
ATOM 999 C CA . GLY A 1 122 ? 6.022 5.387 1.870 1.00 90.06 122 GLY A CA 1
ATOM 1000 C C . GLY A 1 122 ? 5.073 4.659 0.911 1.00 90.06 122 GLY A C 1
ATOM 1001 O O . GLY A 1 122 ? 3.979 5.153 0.663 1.00 90.06 122 GLY A O 1
ATOM 1002 N N . TYR A 1 123 ? 5.461 3.482 0.416 1.00 91.38 123 TYR A N 1
ATOM 1003 C CA . TYR A 1 123 ? 4.620 2.667 -0.466 1.00 91.38 123 TYR A CA 1
ATOM 1004 C C . TYR A 1 123 ? 3.414 2.096 0.284 1.00 91.38 123 TYR A C 1
ATOM 1006 O O . TYR A 1 123 ? 2.288 2.208 -0.181 1.00 91.38 123 TYR A O 1
ATOM 1014 N N . GLU A 1 124 ? 3.625 1.552 1.481 1.00 94.00 124 GLU A N 1
ATOM 1015 C CA . GLU A 1 124 ? 2.543 0.960 2.275 1.00 94.00 124 GLU A CA 1
ATOM 1016 C C . GLU A 1 124 ? 1.527 2.017 2.723 1.00 94.00 124 GLU A C 1
ATOM 1018 O O . GLU A 1 124 ? 0.325 1.766 2.724 1.00 94.00 124 GLU A O 1
ATOM 1023 N N . LYS A 1 125 ? 1.998 3.228 3.046 1.00 93.25 125 LYS A N 1
ATOM 1024 C CA . LYS A 1 125 ? 1.116 4.374 3.291 1.00 93.25 125 LYS A CA 1
ATOM 1025 C C . LYS A 1 125 ? 0.301 4.723 2.052 1.00 93.25 125 LYS A C 1
ATOM 1027 O O .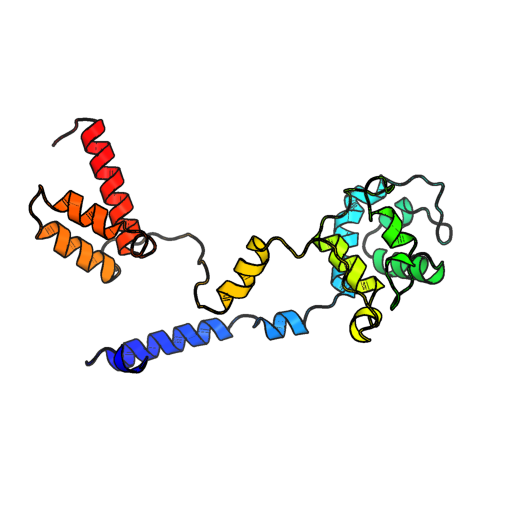 LYS A 1 125 ? -0.886 4.977 2.188 1.00 93.25 125 LYS A O 1
ATOM 1032 N N . GLN A 1 126 ? 0.906 4.713 0.867 1.00 91.88 126 GLN A N 1
ATOM 1033 C CA . GLN A 1 126 ? 0.187 4.975 -0.379 1.00 91.88 126 GLN A CA 1
ATOM 1034 C C . GLN A 1 126 ? -0.892 3.915 -0.647 1.00 91.88 126 GLN A C 1
ATOM 1036 O O . GLN A 1 126 ? -2.012 4.277 -0.980 1.00 91.88 126 GLN A O 1
ATOM 1041 N N . LEU A 1 127 ? -0.596 2.629 -0.420 1.00 94.06 127 LEU A N 1
ATOM 1042 C CA . LEU A 1 127 ? -1.590 1.558 -0.550 1.00 94.06 127 LEU A CA 1
ATOM 1043 C C . LEU A 1 127 ? -2.808 1.807 0.339 1.00 94.06 127 LEU A C 1
ATOM 1045 O O . LEU A 1 127 ? -3.939 1.784 -0.136 1.00 94.06 127 LEU A O 1
ATOM 1049 N N . VAL A 1 128 ? -2.580 2.074 1.628 1.00 94.56 128 VAL A N 1
ATOM 1050 C CA . VAL A 1 128 ? -3.681 2.317 2.566 1.00 94.56 128 VAL A CA 1
ATOM 1051 C C . VAL A 1 128 ? -4.419 3.611 2.222 1.00 94.56 128 VAL A C 1
ATOM 1053 O O . VAL A 1 128 ? -5.641 3.646 2.311 1.00 94.56 128 VAL A O 1
ATOM 1056 N N . HIS A 1 129 ? -3.703 4.655 1.801 1.00 94.62 129 HIS A N 1
ATOM 1057 C CA . HIS A 1 129 ? -4.296 5.914 1.356 1.00 94.62 129 HIS A CA 1
ATOM 1058 C C . HIS A 1 129 ? -5.277 5.681 0.211 1.00 94.62 129 HIS A C 1
ATOM 1060 O O . HIS A 1 129 ? -6.444 6.043 0.320 1.00 94.62 129 HIS A O 1
ATOM 1066 N N . ASP A 1 130 ? -4.805 5.053 -0.864 1.00 92.69 130 ASP A N 1
ATOM 1067 C CA . ASP A 1 130 ? -5.576 4.871 -2.090 1.00 92.69 130 ASP A CA 1
ATOM 1068 C C . ASP A 1 130 ? -6.738 3.906 -1.866 1.00 92.69 130 ASP A C 1
ATOM 1070 O O . ASP A 1 130 ? -7.827 4.106 -2.399 1.00 92.69 130 ASP A O 1
ATOM 1074 N N . TRP A 1 131 ? -6.546 2.904 -1.008 1.00 95.00 131 TRP A N 1
ATOM 1075 C CA . TRP A 1 131 ? -7.598 1.960 -0.657 1.00 95.00 131 TRP A CA 1
ATOM 1076 C C . TRP A 1 131 ? -8.707 2.605 0.185 1.00 95.00 131 TRP A C 1
ATOM 1078 O O . TRP A 1 131 ? -9.887 2.369 -0.078 1.00 95.00 131 TRP A O 1
ATOM 1088 N N . ILE A 1 132 ? -8.358 3.458 1.160 1.00 94.88 132 ILE A N 1
ATOM 1089 C CA . ILE A 1 132 ? -9.343 4.237 1.929 1.00 94.88 132 ILE A CA 1
ATOM 1090 C C . ILE A 1 132 ? -10.055 5.234 1.013 1.00 94.88 132 ILE A C 1
ATOM 1092 O O . ILE A 1 132 ? -11.282 5.291 1.014 1.00 94.88 132 ILE A O 1
ATOM 1096 N N . ALA A 1 133 ? -9.291 5.979 0.218 1.00 93.25 133 ALA A N 1
ATOM 1097 C CA . ALA A 1 133 ? -9.814 7.012 -0.657 1.00 93.25 133 ALA A CA 1
ATOM 1098 C C . ALA A 1 133 ? -10.738 6.459 -1.747 1.00 93.25 133 ALA A C 1
ATOM 1100 O O . ALA A 1 133 ? -11.749 7.088 -2.039 1.00 93.25 133 ALA A O 1
ATOM 1101 N N . GLY A 1 134 ? -10.446 5.289 -2.322 1.00 90.38 134 GLY A N 1
ATOM 1102 C CA . GLY A 1 134 ? -11.310 4.637 -3.309 1.00 90.38 134 GLY A CA 1
ATOM 1103 C C . GLY A 1 134 ? -11.783 5.601 -4.406 1.00 90.38 134 GLY A C 1
ATOM 1104 O O . GLY A 1 134 ? -10.980 6.264 -5.064 1.00 90.38 134 GLY A O 1
ATOM 1105 N N . ASP A 1 135 ? -13.102 5.730 -4.555 1.00 87.12 135 ASP A N 1
ATOM 1106 C CA . ASP A 1 135 ? -13.723 6.561 -5.597 1.00 87.12 135 ASP A CA 1
ATOM 1107 C C . ASP A 1 135 ? -13.588 8.069 -5.356 1.00 87.12 135 ASP A C 1
ATOM 1109 O O . ASP A 1 135 ? -13.688 8.847 -6.304 1.00 87.12 135 ASP A O 1
ATOM 1113 N N . TRP A 1 136 ? -13.284 8.501 -4.127 1.00 86.81 136 TRP A N 1
ATOM 1114 C CA . TRP A 1 136 ? -13.056 9.916 -3.813 1.00 86.81 136 TRP A CA 1
ATOM 1115 C C . TRP A 1 136 ? -11.874 10.506 -4.601 1.00 86.81 136 TRP A C 1
ATOM 1117 O O . TRP A 1 136 ? -11.868 11.695 -4.925 1.00 86.81 136 TRP A O 1
ATOM 1127 N N . LEU A 1 137 ? -10.890 9.672 -4.968 1.00 80.12 137 LEU A N 1
ATOM 1128 C CA . LEU A 1 137 ? -9.798 10.052 -5.874 1.00 80.12 137 LEU A CA 1
ATOM 1129 C C . LEU A 1 137 ? -10.268 10.252 -7.322 1.00 80.12 137 LEU A C 1
ATOM 1131 O O . LEU A 1 137 ? -9.691 11.068 -8.040 1.00 80.12 137 LEU A O 1
ATOM 1135 N N . SER A 1 138 ? -11.294 9.515 -7.749 1.00 70.62 138 SER A N 1
ATOM 1136 C CA . SER A 1 138 ? -11.801 9.519 -9.126 1.00 70.62 138 SER A CA 1
ATOM 1137 C C . SER A 1 138 ? -12.787 10.659 -9.389 1.00 70.62 138 SER A C 1
ATOM 1139 O O . SER A 1 138 ? -12.842 11.162 -10.508 1.00 70.62 138 SER A O 1
ATOM 1141 N N . ASP A 1 139 ? -13.509 11.119 -8.363 1.00 61.22 139 ASP A N 1
ATOM 1142 C CA . ASP A 1 139 ? -14.503 12.202 -8.468 1.00 61.22 139 ASP A CA 1
ATOM 1143 C C . ASP A 1 139 ? -13.870 13.610 -8.580 1.00 61.22 139 ASP A C 1
ATOM 1145 O O . ASP A 1 139 ? -14.546 14.635 -8.582 1.00 61.22 139 ASP A O 1
ATOM 1149 N N . GLY A 1 140 ? -12.534 13.699 -8.641 1.00 56.97 140 GLY A N 1
ATOM 1150 C CA . GLY A 1 140 ? -11.801 14.965 -8.777 1.00 56.97 140 GLY A CA 1
ATOM 1151 C C . GLY A 1 140 ? -11.906 15.905 -7.567 1.00 56.97 140 GLY A C 1
ATOM 1152 O O . GLY A 1 140 ? -11.259 16.952 -7.551 1.00 56.97 140 GLY A O 1
ATOM 1153 N N . SER A 1 141 ? -12.671 15.530 -6.536 1.00 55.88 141 SER A N 1
ATOM 1154 C CA . SER A 1 141 ? -12.803 16.235 -5.257 1.00 55.88 141 SER A CA 1
ATOM 1155 C C . SER A 1 141 ? -11.571 16.102 -4.363 1.00 55.88 141 SER A C 1
ATOM 1157 O O . SER A 1 141 ? -11.400 16.876 -3.419 1.00 55.88 141 SER A O 1
ATOM 1159 N N . ALA A 1 142 ? -10.701 15.134 -4.656 1.00 53.12 142 ALA A N 1
ATOM 1160 C CA . ALA A 1 142 ? -9.436 14.966 -3.970 1.00 53.12 142 ALA A CA 1
ATOM 1161 C C . ALA A 1 142 ? -8.466 16.099 -4.330 1.00 53.12 142 ALA A C 1
ATOM 1163 O O . ALA A 1 142 ? -7.878 16.125 -5.414 1.00 53.12 142 ALA A O 1
ATOM 1164 N N . GLN A 1 143 ? -8.225 17.021 -3.392 1.00 50.53 143 GLN A N 1
ATOM 1165 C CA . GLN A 1 143 ? -6.993 17.801 -3.434 1.00 50.53 143 GLN A CA 1
ATOM 1166 C C . GLN A 1 143 ? -5.843 16.804 -3.333 1.00 50.53 143 GLN A C 1
ATOM 1168 O O . GLN A 1 143 ? -5.692 16.150 -2.301 1.00 50.53 143 GLN A O 1
ATOM 1173 N N . GLN A 1 144 ? -5.060 16.657 -4.412 1.00 47.28 144 GLN A N 1
ATOM 1174 C CA . GLN A 1 144 ? -3.878 15.801 -4.380 1.00 47.28 144 GLN A CA 1
ATOM 1175 C C . GLN A 1 144 ? -3.088 16.142 -3.120 1.00 47.28 144 GLN A C 1
ATOM 1177 O O . GLN A 1 144 ? -2.749 17.320 -2.942 1.00 47.28 144 GLN A O 1
ATOM 1182 N N . PRO A 1 145 ? -2.799 15.162 -2.248 1.00 44.62 145 PRO A N 1
ATOM 1183 C CA . PRO A 1 145 ? -2.018 15.451 -1.072 1.00 44.62 145 PRO A CA 1
ATOM 1184 C C . PRO A 1 145 ? -0.724 16.101 -1.550 1.00 44.62 145 PRO A C 1
ATOM 1186 O O . PRO A 1 145 ? 0.001 15.558 -2.388 1.00 44.62 145 PRO A O 1
ATOM 1189 N N . VAL A 1 146 ? -0.402 17.266 -0.987 1.00 43.75 146 VAL A N 1
ATOM 1190 C CA . VAL A 1 146 ? 0.922 17.899 -1.087 1.00 43.75 146 VAL A CA 1
ATOM 1191 C C . VAL A 1 146 ? 1.938 17.061 -0.280 1.00 43.75 146 VAL A C 1
ATOM 1193 O O . VAL A 1 146 ? 2.842 17.564 0.375 1.00 43.75 146 VAL A O 1
ATOM 1196 N N . GLY A 1 147 ? 1.788 15.736 -0.282 1.00 42.97 147 GLY A N 1
ATOM 1197 C CA . GLY A 1 147 ? 2.799 14.791 0.130 1.00 42.97 147 GLY A CA 1
ATOM 1198 C C . GLY A 1 147 ? 3.817 14.761 -0.989 1.00 42.97 147 GLY A C 1
ATOM 1199 O O . GLY A 1 147 ? 3.466 14.481 -2.133 1.00 42.97 147 GLY A O 1
ATOM 1200 N N . LYS A 1 148 ? 5.056 15.143 -0.659 1.00 45.47 148 LYS A N 1
ATOM 1201 C CA . LYS A 1 148 ? 6.227 15.182 -1.541 1.00 45.47 148 LYS A CA 1
ATOM 1202 C C . LYS A 1 148 ? 6.067 14.188 -2.684 1.00 45.47 148 LYS A C 1
ATOM 1204 O O . LYS A 1 148 ? 6.304 12.993 -2.518 1.00 45.47 148 LYS A O 1
ATOM 1209 N N . ARG A 1 149 ? 5.665 14.729 -3.841 1.00 43.59 149 ARG A N 1
ATOM 1210 C CA . ARG A 1 149 ? 5.925 14.180 -5.168 1.00 43.59 149 ARG A CA 1
ATOM 1211 C C . ARG A 1 149 ? 7.185 13.327 -5.037 1.00 43.59 149 ARG A C 1
ATOM 1213 O O . ARG A 1 149 ? 8.215 13.905 -4.695 1.00 43.59 149 ARG A O 1
ATOM 1220 N N . LEU A 1 150 ? 7.076 12.005 -5.237 1.00 44.03 150 LEU A N 1
ATOM 1221 C CA . LEU A 1 150 ? 8.225 11.089 -5.234 1.00 44.03 150 LEU A CA 1
ATOM 1222 C C . LEU A 1 150 ? 9.434 11.829 -5.819 1.00 44.03 150 LEU A C 1
ATOM 1224 O O . LEU A 1 150 ? 9.247 12.431 -6.893 1.00 44.03 150 LEU A O 1
ATOM 1228 N N . PRO A 1 151 ? 10.595 11.854 -5.122 1.00 42.00 151 PRO A N 1
ATOM 1229 C CA . PRO A 1 151 ? 11.770 12.580 -5.579 1.00 42.00 151 PRO A CA 1
ATOM 1230 C C . PRO A 1 151 ? 11.961 12.330 -7.066 1.00 42.00 151 PRO A C 1
ATOM 1232 O O . PRO A 1 151 ? 11.758 11.210 -7.534 1.00 42.00 151 PRO A O 1
ATOM 1235 N N . GLU A 1 152 ? 12.306 13.364 -7.820 1.00 46.84 152 GLU A N 1
ATOM 1236 C CA . GLU A 1 152 ? 12.364 13.315 -9.284 1.00 46.84 152 GLU A CA 1
ATOM 1237 C C . GLU A 1 152 ? 13.225 12.146 -9.809 1.00 46.84 152 GLU A C 1
ATOM 1239 O O . GLU A 1 152 ? 12.937 11.596 -10.868 1.00 46.84 152 GLU A O 1
ATOM 1244 N N . ALA A 1 153 ? 14.167 11.664 -8.988 1.00 48.47 153 ALA A N 1
ATOM 1245 C CA . ALA A 1 153 ? 14.963 10.450 -9.177 1.00 48.47 153 ALA A CA 1
ATOM 1246 C C . ALA A 1 153 ? 14.172 9.122 -9.272 1.00 48.47 153 ALA A C 1
ATOM 1248 O O . ALA A 1 153 ? 14.642 8.179 -9.903 1.00 48.47 153 ALA A O 1
ATOM 1249 N N . PHE A 1 154 ? 12.991 9.009 -8.657 1.00 42.56 154 PHE A N 1
ATOM 1250 C CA . PHE A 1 154 ? 12.103 7.846 -8.799 1.00 42.56 154 PHE A CA 1
ATOM 1251 C C . PHE A 1 154 ? 11.185 7.982 -10.017 1.00 42.56 154 PHE A C 1
ATOM 1253 O O . PHE A 1 154 ? 10.915 6.993 -10.694 1.00 42.56 154 PHE A O 1
ATOM 1260 N N . ARG A 1 155 ? 10.759 9.206 -10.362 1.00 47.56 155 ARG A N 1
ATOM 1261 C CA . ARG A 1 155 ? 9.987 9.463 -11.591 1.00 47.56 155 ARG A CA 1
ATOM 1262 C C . ARG A 1 155 ? 10.830 9.309 -12.853 1.00 47.56 155 ARG A C 1
ATOM 1264 O O . ARG A 1 155 ? 10.312 8.835 -13.860 1.00 47.56 155 ARG A O 1
ATOM 1271 N N . SER A 1 156 ? 12.109 9.677 -12.807 1.00 44.91 156 SER A N 1
ATOM 1272 C CA . SER A 1 156 ? 13.026 9.534 -13.940 1.00 44.91 156 SER A CA 1
ATOM 1273 C C . SER A 1 156 ? 13.278 8.073 -14.305 1.00 44.91 156 SER A C 1
ATOM 1275 O O . SER A 1 156 ? 13.432 7.784 -15.484 1.00 44.91 156 SER A O 1
ATOM 1277 N N . ARG A 1 157 ? 13.217 7.133 -13.350 1.00 47.81 157 ARG A N 1
ATOM 1278 C CA . ARG A 1 157 ? 13.318 5.692 -13.647 1.00 47.81 157 ARG A CA 1
ATOM 1279 C C . ARG A 1 157 ? 12.132 5.165 -14.455 1.00 47.81 157 ARG A C 1
ATOM 1281 O O . ARG A 1 157 ? 12.337 4.379 -15.367 1.00 47.81 157 ARG A O 1
ATOM 1288 N N . PHE A 1 158 ? 10.917 5.636 -14.174 1.00 41.88 158 PHE A N 1
ATOM 1289 C CA . PHE A 1 158 ? 9.720 5.221 -14.916 1.00 41.88 158 PHE A CA 1
ATOM 1290 C C . PHE A 1 158 ? 9.508 6.004 -16.217 1.00 41.88 158 PHE A C 1
ATOM 1292 O O . PHE A 1 158 ? 8.947 5.464 -17.165 1.00 41.88 158 PHE A O 1
ATOM 1299 N N . ARG A 1 159 ? 9.988 7.253 -16.305 1.00 46.41 159 ARG A N 1
ATOM 1300 C CA . ARG A 1 159 ? 9.933 8.044 -17.546 1.00 46.41 159 ARG A CA 1
ATOM 1301 C C . ARG A 1 159 ? 11.031 7.641 -18.540 1.00 46.41 159 ARG A C 1
ATOM 1303 O O . ARG A 1 159 ? 10.776 7.625 -19.738 1.00 46.41 159 ARG A O 1
ATOM 1310 N N . ASN A 1 160 ? 12.204 7.227 -18.052 1.00 40.44 160 ASN A N 1
ATOM 1311 C CA . ASN A 1 160 ? 13.296 6.731 -18.899 1.00 40.44 160 ASN A CA 1
ATOM 1312 C C . ASN A 1 160 ? 13.093 5.295 -19.401 1.00 40.44 160 ASN A C 1
ATOM 1314 O O . ASN A 1 160 ? 13.890 4.839 -20.204 1.00 40.44 160 ASN A O 1
ATOM 1318 N N . LEU A 1 161 ? 12.026 4.598 -18.998 1.00 42.16 161 LEU A N 1
ATOM 1319 C CA . LEU A 1 161 ? 11.654 3.301 -19.577 1.00 42.16 161 LEU A CA 1
ATOM 1320 C C . LEU A 1 161 ? 10.826 3.423 -20.870 1.00 42.16 161 LEU A C 1
ATOM 1322 O O . LEU A 1 161 ? 10.596 2.416 -21.531 1.00 42.16 161 LEU A O 1
ATOM 1326 N N . GLN A 1 162 ? 10.420 4.636 -21.276 1.00 40.69 162 GLN A N 1
ATOM 1327 C CA . GLN A 1 162 ? 9.869 4.886 -22.620 1.00 40.69 162 GLN A CA 1
ATOM 1328 C C . GLN A 1 162 ? 10.953 5.075 -23.698 1.00 40.69 162 GLN A C 1
ATOM 1330 O O . GLN A 1 162 ? 10.635 5.127 -24.882 1.00 40.69 162 GLN A O 1
ATOM 1335 N N . GLY A 1 163 ? 12.231 5.130 -23.312 1.00 40.97 163 GLY A N 1
ATOM 1336 C CA . GLY A 1 163 ? 13.368 4.997 -24.220 1.00 40.97 163 GLY A CA 1
ATOM 1337 C C . GLY A 1 163 ? 14.092 3.699 -23.893 1.00 40.97 163 GLY A C 1
ATOM 1338 O O . GLY A 1 163 ? 14.616 3.554 -22.796 1.00 40.97 163 GLY A O 1
ATOM 1339 N N . GLY A 1 164 ? 14.068 2.737 -24.814 1.00 41.12 164 GLY A N 1
ATOM 1340 C CA . GLY A 1 164 ? 14.556 1.378 -24.591 1.00 41.12 164 GLY A CA 1
ATOM 1341 C C . GLY A 1 164 ? 15.966 1.307 -24.000 1.00 41.12 164 GLY A C 1
ATOM 1342 O O . GLY A 1 164 ? 16.945 1.547 -24.695 1.00 41.12 164 GLY A O 1
ATOM 1343 N N . ALA A 1 165 ? 16.053 0.919 -22.731 1.00 37.25 165 ALA A N 1
ATOM 1344 C CA . ALA A 1 165 ? 17.235 0.328 -22.114 1.00 37.25 165 ALA A CA 1
ATOM 1345 C C . ALA A 1 165 ? 16.803 -0.366 -20.812 1.00 37.25 165 ALA A C 1
ATOM 1347 O O . ALA A 1 165 ? 16.745 0.248 -19.747 1.00 37.25 165 ALA A O 1
ATOM 1348 N N . GLN A 1 166 ? 16.460 -1.651 -20.902 1.00 36.53 166 GLN A N 1
ATOM 1349 C CA . GLN A 1 166 ? 16.347 -2.510 -19.722 1.00 36.53 166 GLN A CA 1
ATOM 1350 C C . GLN A 1 166 ? 17.757 -2.951 -19.288 1.00 36.53 166 GLN A C 1
ATOM 1352 O O . GLN A 1 166 ? 18.546 -3.364 -20.143 1.00 36.53 166 GLN A O 1
ATOM 1357 N N . PRO A 1 167 ? 18.094 -2.907 -17.988 1.00 37.72 167 PRO A N 1
ATOM 1358 C CA . PRO A 1 167 ? 19.312 -3.511 -17.470 1.00 37.72 167 PRO A CA 1
ATOM 1359 C C . PRO A 1 167 ? 19.130 -5.034 -17.412 1.00 37.72 167 PRO A C 1
ATOM 1361 O O . PRO A 1 167 ? 18.249 -5.531 -16.714 1.00 37.72 167 PRO A O 1
ATOM 1364 N N . SER A 1 168 ? 19.957 -5.781 -18.144 1.00 36.16 168 SER A N 1
ATOM 1365 C CA . SER A 1 168 ? 19.999 -7.243 -18.022 1.00 36.16 168 SER A CA 1
ATOM 1366 C C . SER A 1 168 ? 20.960 -7.687 -16.915 1.00 36.16 168 SER A C 1
ATOM 1368 O O . SER A 1 168 ? 21.986 -7.035 -16.693 1.00 36.16 168 SER A O 1
ATOM 1370 N N . PRO A 1 169 ? 20.633 -8.782 -16.206 1.00 42.72 169 PRO A N 1
ATOM 1371 C CA . PRO A 1 169 ? 21.399 -9.266 -15.076 1.00 42.72 169 PRO A CA 1
ATOM 1372 C C . PRO A 1 169 ? 22.687 -9.952 -15.530 1.00 42.72 169 PRO A C 1
ATOM 1374 O O . PRO A 1 169 ? 22.792 -10.547 -16.600 1.00 42.72 169 PRO A O 1
ATOM 1377 N N . VAL A 1 170 ? 23.678 -9.841 -14.658 1.00 52.41 170 VAL A N 1
ATOM 1378 C CA . VAL A 1 170 ? 24.992 -10.467 -14.741 1.00 52.41 170 VAL A CA 1
ATOM 1379 C C . VAL A 1 170 ? 24.837 -11.991 -14.777 1.00 52.41 170 VAL A C 1
ATOM 1381 O O . VAL A 1 170 ? 24.196 -12.525 -13.877 1.00 52.41 170 VAL A O 1
ATOM 1384 N N . LEU A 1 171 ? 25.434 -12.663 -15.775 1.00 43.75 171 LEU A N 1
ATOM 1385 C CA . LEU A 1 171 ? 26.176 -13.943 -15.691 1.00 43.75 171 LEU A CA 1
ATOM 1386 C C . LEU A 1 171 ? 26.267 -14.626 -17.067 1.00 43.75 171 LEU A C 1
ATOM 1388 O O . LEU A 1 171 ? 25.307 -15.236 -17.520 1.00 43.75 171 LEU A O 1
ATOM 1392 N N . ALA A 1 172 ? 27.447 -14.573 -17.690 1.00 32.94 172 ALA A N 1
ATOM 1393 C CA . ALA A 1 172 ? 28.196 -15.743 -18.174 1.00 32.94 172 ALA A CA 1
ATOM 1394 C C . ALA A 1 172 ? 29.345 -15.277 -19.079 1.00 32.94 172 ALA A C 1
ATOM 1396 O O . ALA A 1 172 ? 29.149 -14.523 -20.027 1.00 32.94 172 ALA A O 1
ATOM 1397 N N . VAL A 1 173 ? 30.554 -15.748 -18.782 1.00 46.91 173 VAL A N 1
ATOM 1398 C CA . VAL A 1 173 ? 31.683 -15.731 -19.717 1.00 46.91 173 VAL A CA 1
ATOM 1399 C C . VAL A 1 173 ? 31.514 -16.930 -20.652 1.00 46.91 173 VAL A C 1
ATOM 1401 O O . VAL A 1 173 ? 31.379 -18.048 -20.151 1.00 46.91 173 VAL A O 1
ATOM 1404 N N . PRO A 1 174 ? 31.608 -16.741 -21.976 1.00 35.50 174 PRO A N 1
ATOM 1405 C CA . PRO A 1 174 ? 32.236 -17.739 -22.822 1.00 35.50 174 PRO A CA 1
ATOM 1406 C C . PRO A 1 174 ? 33.410 -17.152 -23.613 1.00 35.50 174 PRO A C 1
ATOM 1408 O O . PRO A 1 174 ? 33.561 -15.947 -23.807 1.00 35.50 174 PRO A O 1
ATOM 1411 N N . ALA A 1 175 ? 34.291 -18.068 -23.987 1.00 38.59 175 ALA A N 1
ATOM 1412 C CA . ALA A 1 175 ? 35.598 -17.850 -24.568 1.00 38.59 175 ALA A CA 1
ATOM 1413 C C . ALA A 1 175 ? 35.559 -17.154 -25.942 1.00 38.59 175 ALA A C 1
ATOM 1415 O O . ALA A 1 175 ? 34.742 -17.495 -26.789 1.00 38.59 175 ALA A O 1
ATOM 1416 N N . SER A 1 176 ? 36.481 -16.201 -26.111 1.00 48.31 176 SER A N 1
ATOM 1417 C CA . SER A 1 176 ? 37.307 -15.796 -27.274 1.00 48.31 176 SER A CA 1
ATOM 1418 C C . SER A 1 176 ? 36.923 -16.075 -28.747 1.00 48.31 176 SER A C 1
ATOM 1420 O O . SER A 1 176 ? 37.765 -15.829 -29.605 1.00 48.31 176 SER A O 1
ATOM 1422 N N . ALA A 1 177 ? 35.717 -16.518 -29.102 1.00 43.47 177 ALA A N 1
ATOM 1423 C CA . ALA A 1 177 ? 35.299 -16.716 -30.499 1.00 43.47 177 ALA A CA 1
ATOM 1424 C C . ALA A 1 177 ? 34.038 -15.927 -30.897 1.00 43.47 177 ALA A C 1
ATOM 1426 O O . ALA A 1 177 ? 33.761 -15.804 -32.085 1.00 43.47 177 ALA A O 1
ATOM 1427 N N . ASP A 1 178 ? 33.322 -15.340 -29.933 1.00 51.28 178 ASP A N 1
ATOM 1428 C CA . ASP A 1 178 ? 32.079 -14.585 -30.162 1.00 51.28 178 ASP A CA 1
ATOM 1429 C C . ASP A 1 178 ? 32.190 -13.157 -29.601 1.00 51.28 178 ASP A C 1
ATOM 1431 O O . ASP A 1 178 ? 31.372 -12.679 -28.816 1.00 51.28 178 ASP A O 1
ATOM 1435 N N . ALA A 1 179 ? 33.300 -12.485 -29.917 1.00 57.12 179 ALA A N 1
ATOM 1436 C CA . ALA A 1 179 ? 33.478 -11.098 -29.520 1.00 57.12 179 ALA A CA 1
ATOM 1437 C C . ALA A 1 179 ? 32.476 -10.221 -30.287 1.00 57.12 179 ALA A C 1
ATOM 1439 O O . ALA A 1 179 ? 32.403 -10.264 -31.521 1.00 57.12 179 ALA A O 1
ATOM 1440 N N . ASP A 1 180 ? 31.723 -9.415 -29.543 1.00 73.50 180 ASP A N 1
ATOM 1441 C CA . ASP A 1 180 ? 30.889 -8.330 -30.056 1.00 73.50 180 ASP A CA 1
ATOM 1442 C C . ASP A 1 180 ? 31.648 -7.545 -31.156 1.00 73.50 180 ASP A C 1
ATOM 1444 O O . ASP A 1 180 ? 32.858 -7.313 -31.004 1.00 73.50 180 ASP A O 1
ATOM 1448 N N . PRO A 1 181 ? 31.010 -7.198 -32.294 1.00 78.25 181 PRO A N 1
ATOM 1449 C CA . PRO A 1 181 ? 31.672 -6.488 -33.392 1.00 78.25 181 PRO A CA 1
ATOM 1450 C C . PRO A 1 181 ? 32.419 -5.228 -32.932 1.00 78.25 181 PRO A C 1
ATOM 1452 O O . PRO A 1 181 ? 33.519 -4.975 -33.425 1.00 78.25 181 PRO A O 1
ATOM 1455 N N . ASP A 1 182 ? 31.905 -4.517 -31.927 1.00 74.62 182 ASP A N 1
ATOM 1456 C CA . ASP A 1 182 ? 32.532 -3.304 -31.400 1.00 74.62 182 ASP A CA 1
ATOM 1457 C C . ASP A 1 182 ? 33.830 -3.628 -30.635 1.00 74.62 182 ASP A C 1
ATOM 1459 O O . ASP A 1 182 ? 34.809 -2.877 -30.676 1.00 74.62 182 ASP A O 1
ATOM 1463 N N . VAL A 1 183 ? 33.874 -4.776 -29.949 1.00 81.69 183 VAL A N 1
ATOM 1464 C CA . VAL A 1 183 ? 35.073 -5.262 -29.244 1.00 81.69 183 VAL A CA 1
ATOM 1465 C C . VAL A 1 183 ? 36.138 -5.713 -30.245 1.00 81.69 183 VAL A C 1
ATOM 1467 O O . VAL A 1 183 ? 37.319 -5.418 -30.050 1.00 81.69 183 VAL A O 1
ATOM 1470 N N . ARG A 1 184 ? 35.732 -6.367 -31.342 1.00 82.12 184 ARG A N 1
ATOM 1471 C CA . ARG A 1 184 ? 36.640 -6.734 -32.443 1.00 82.12 184 ARG A CA 1
ATOM 1472 C C . ARG A 1 184 ? 37.243 -5.505 -33.112 1.00 82.12 184 ARG A C 1
ATOM 1474 O O . ARG A 1 184 ? 38.444 -5.477 -33.362 1.00 82.12 184 ARG A O 1
ATOM 1481 N N . GLU A 1 185 ? 36.437 -4.479 -33.370 1.00 81.44 185 GLU A N 1
ATOM 1482 C CA . GLU A 1 185 ? 36.922 -3.226 -33.949 1.00 81.44 185 GLU A CA 1
ATOM 1483 C C . GLU A 1 185 ? 37.931 -2.524 -33.028 1.00 81.44 185 GLU A C 1
ATOM 1485 O O . GLU A 1 185 ? 38.978 -2.062 -33.490 1.00 81.44 185 GLU A O 1
ATOM 1490 N N . LEU A 1 186 ? 37.663 -2.493 -31.718 1.00 83.44 186 LEU A N 1
ATOM 1491 C CA . LEU A 1 186 ? 38.601 -1.962 -30.730 1.00 83.44 186 LEU A CA 1
ATOM 1492 C C . LEU A 1 186 ? 39.923 -2.745 -30.718 1.00 83.44 186 LEU A C 1
ATOM 1494 O O . LEU A 1 186 ? 40.990 -2.135 -30.661 1.00 83.44 186 LEU A O 1
ATOM 1498 N N . HIS A 1 187 ? 39.870 -4.076 -30.791 1.00 84.38 187 HIS A N 1
ATOM 1499 C CA . HIS A 1 187 ? 41.067 -4.918 -30.868 1.00 84.38 187 HIS A CA 1
ATOM 1500 C C . HIS A 1 187 ? 41.891 -4.641 -32.121 1.00 84.38 187 HIS A C 1
ATOM 1502 O O . HIS A 1 187 ? 43.077 -4.354 -31.990 1.00 84.38 187 HIS A O 1
ATOM 1508 N N . MET A 1 188 ? 41.269 -4.594 -33.300 1.00 83.50 188 MET A N 1
ATOM 1509 C CA . MET A 1 188 ? 41.972 -4.247 -34.542 1.00 83.50 188 MET A CA 1
ATOM 1510 C C . MET A 1 188 ? 42.627 -2.859 -34.460 1.00 83.50 188 MET A C 1
ATOM 1512 O O . MET A 1 188 ? 43.783 -2.686 -34.849 1.00 83.50 188 MET A O 1
ATOM 1516 N N . LYS A 1 189 ? 41.927 -1.868 -33.889 1.00 83.94 189 LYS A N 1
ATOM 1517 C CA . LYS A 1 189 ? 42.482 -0.524 -33.662 1.00 83.94 189 LYS A CA 1
ATOM 1518 C C . LYS A 1 189 ? 43.702 -0.566 -32.742 1.00 83.94 189 LYS A C 1
ATOM 1520 O O . LYS A 1 189 ? 44.727 0.018 -33.079 1.00 83.94 189 LYS A O 1
ATOM 1525 N N . LEU A 1 190 ? 43.634 -1.293 -31.627 1.00 85.75 190 LEU A N 1
ATOM 1526 C CA . LEU A 1 190 ? 44.746 -1.429 -30.677 1.00 85.75 190 LEU A CA 1
ATOM 1527 C C . LEU A 1 190 ? 45.930 -2.245 -31.218 1.00 85.75 190 LEU A C 1
ATOM 1529 O O . LEU A 1 190 ? 47.065 -2.018 -30.794 1.00 85.75 190 LEU A O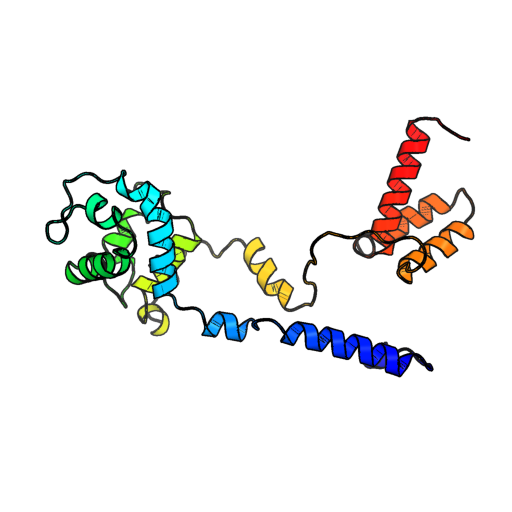 1
ATOM 1533 N N . GLU A 1 191 ? 45.689 -3.190 -32.123 1.00 86.19 191 GLU A N 1
ATOM 1534 C CA . GLU A 1 191 ? 46.735 -3.952 -32.813 1.00 86.19 191 GLU A CA 1
ATOM 1535 C C . GLU A 1 191 ? 47.468 -3.091 -33.844 1.00 86.19 191 GLU A C 1
ATOM 1537 O O . GLU A 1 191 ? 48.695 -3.141 -33.916 1.00 86.19 191 GLU A O 1
ATOM 1542 N N . SER A 1 192 ? 46.732 -2.254 -34.580 1.00 83.00 192 SER A N 1
ATOM 1543 C CA . SER A 1 192 ? 47.297 -1.335 -35.578 1.00 83.00 192 SER A CA 1
ATOM 1544 C C . SER A 1 192 ? 47.966 -0.083 -34.990 1.00 83.00 192 SER A C 1
ATOM 1546 O O . SER A 1 192 ? 48.808 0.522 -35.650 1.00 83.00 192 SER A O 1
ATOM 1548 N N . ALA A 1 193 ? 47.608 0.316 -33.764 1.00 85.25 193 ALA A N 1
ATOM 1549 C CA . ALA A 1 193 ? 48.105 1.536 -33.133 1.00 85.25 193 ALA A CA 1
ATOM 1550 C C . ALA A 1 193 ? 49.531 1.377 -32.581 1.00 85.25 193 ALA A C 1
ATOM 1552 O O . ALA A 1 193 ? 49.884 0.355 -31.979 1.00 85.25 193 ALA A O 1
ATOM 1553 N N . ALA A 1 194 ? 50.340 2.434 -32.702 1.00 84.62 194 ALA A N 1
ATOM 1554 C CA . ALA A 1 194 ? 51.665 2.475 -32.092 1.00 84.62 194 ALA A CA 1
ATOM 1555 C C . ALA A 1 194 ? 51.563 2.390 -30.557 1.00 84.62 194 ALA A C 1
ATOM 1557 O O . ALA A 1 194 ? 50.590 2.846 -29.957 1.00 84.62 194 ALA A O 1
ATOM 1558 N N . ALA A 1 195 ? 52.581 1.840 -29.885 1.00 78.50 195 ALA A N 1
ATOM 1559 C CA . ALA A 1 195 ? 52.556 1.627 -28.431 1.00 78.50 195 ALA A CA 1
ATOM 1560 C C . ALA A 1 195 ? 52.269 2.909 -27.616 1.00 78.50 195 ALA A C 1
ATOM 1562 O O . ALA A 1 195 ? 51.620 2.844 -26.572 1.00 78.50 195 ALA A O 1
ATOM 1563 N N . SER A 1 196 ? 52.703 4.072 -28.113 1.00 80.38 196 SER A N 1
ATOM 1564 C CA . SER A 1 196 ? 52.422 5.392 -27.532 1.00 80.38 196 SER A CA 1
ATOM 1565 C C . SER A 1 196 ? 50.963 5.836 -27.678 1.00 80.38 196 SER A C 1
ATOM 1567 O O . SER A 1 196 ? 50.476 6.612 -26.861 1.00 80.38 196 SER A O 1
ATOM 1569 N N . GLU A 1 197 ? 50.255 5.342 -28.692 1.00 83.31 197 GLU A N 1
ATOM 1570 C CA . GLU A 1 197 ? 48.895 5.759 -29.049 1.00 83.31 197 GLU A CA 1
ATOM 1571 C C . GLU A 1 197 ? 47.824 4.864 -28.423 1.00 83.31 197 GLU A C 1
ATOM 1573 O O . GLU A 1 197 ? 46.722 5.338 -28.148 1.00 83.31 197 GLU A O 1
ATOM 1578 N N . LYS A 1 198 ? 48.160 3.607 -28.095 1.00 84.44 198 LYS A N 1
ATOM 1579 C CA . LYS A 1 198 ? 47.229 2.633 -27.492 1.00 84.44 198 LYS A CA 1
ATOM 1580 C C . LYS A 1 198 ? 46.505 3.179 -26.261 1.00 84.44 198 LYS A C 1
ATOM 1582 O O . LYS A 1 198 ? 45.308 2.964 -26.103 1.00 84.44 198 LYS A O 1
ATOM 1587 N N . MET A 1 199 ? 47.213 3.920 -25.406 1.00 86.31 199 MET A N 1
ATOM 1588 C CA . MET A 1 199 ? 46.617 4.518 -24.209 1.00 86.31 199 MET A CA 1
ATOM 1589 C C . MET A 1 199 ? 45.597 5.611 -24.556 1.00 86.31 199 MET A C 1
ATOM 1591 O O . MET A 1 199 ? 44.537 5.682 -23.942 1.00 86.31 199 MET A O 1
ATOM 1595 N N . SER A 1 200 ? 45.885 6.426 -25.574 1.00 86.00 200 SER A N 1
ATOM 1596 C CA . SER A 1 200 ? 44.965 7.458 -26.064 1.00 86.00 200 SER A CA 1
ATOM 1597 C C . SER A 1 200 ? 43.699 6.831 -26.656 1.00 86.00 200 SER A C 1
ATOM 1599 O O . SER A 1 200 ? 42.588 7.231 -26.315 1.00 86.00 200 SER A O 1
ATOM 1601 N N . THR A 1 201 ? 43.852 5.771 -27.458 1.00 84.50 201 THR A N 1
ATOM 1602 C CA . THR A 1 201 ? 42.733 5.014 -28.042 1.00 84.50 201 THR A CA 1
ATOM 1603 C C . THR A 1 201 ? 41.830 4.388 -26.974 1.00 84.50 201 THR A C 1
ATOM 1605 O O . THR A 1 201 ? 40.604 4.389 -27.121 1.00 84.50 201 THR A O 1
ATOM 1608 N N . LEU A 1 202 ? 42.407 3.882 -25.876 1.00 88.12 202 LEU A N 1
ATOM 1609 C CA . LEU A 1 202 ? 41.639 3.377 -24.733 1.00 88.12 202 LEU A CA 1
ATOM 1610 C C . LEU A 1 202 ? 40.863 4.500 -24.031 1.00 88.12 202 LEU A C 1
ATOM 1612 O O . LEU A 1 202 ? 39.665 4.346 -23.806 1.00 88.12 202 LEU A O 1
ATOM 1616 N N . ILE A 1 203 ? 41.505 5.639 -23.750 1.00 86.88 203 ILE A N 1
ATOM 1617 C CA . ILE A 1 203 ? 40.864 6.799 -23.102 1.00 86.88 203 ILE A CA 1
ATOM 1618 C C . ILE A 1 203 ? 39.690 7.322 -23.942 1.00 86.88 203 ILE A C 1
ATOM 1620 O O . ILE A 1 203 ? 38.610 7.575 -23.409 1.00 86.88 203 ILE A O 1
ATOM 1624 N N . GLU A 1 204 ? 39.859 7.431 -25.259 1.00 85.06 204 GLU A N 1
ATOM 1625 C CA . GLU A 1 204 ? 38.790 7.854 -26.169 1.00 85.06 204 GLU A CA 1
ATOM 1626 C C . GLU A 1 204 ? 37.604 6.870 -26.162 1.00 85.06 204 GLU A C 1
ATOM 1628 O O . GLU A 1 204 ? 36.430 7.266 -26.132 1.00 85.06 204 GLU A O 1
ATOM 1633 N N . SER A 1 205 ? 37.910 5.571 -26.117 1.00 83.62 205 SER A N 1
ATOM 1634 C CA . SER A 1 205 ? 36.920 4.489 -26.049 1.00 83.62 205 SER A CA 1
ATOM 1635 C C . SER A 1 205 ? 36.202 4.417 -24.693 1.00 83.62 205 SER A C 1
ATOM 1637 O O . SER A 1 205 ? 35.114 3.853 -24.602 1.00 83.62 205 SER A O 1
ATOM 1639 N N . MET A 1 206 ? 36.766 5.039 -23.654 1.00 84.62 206 MET A N 1
ATOM 1640 C CA . MET A 1 206 ? 36.180 5.183 -22.317 1.00 84.62 206 MET A CA 1
ATOM 1641 C C . MET A 1 206 ? 35.403 6.497 -22.121 1.00 84.62 206 MET A C 1
ATOM 1643 O O . MET A 1 206 ? 34.961 6.783 -21.008 1.00 84.62 206 MET A O 1
ATOM 1647 N N . SER A 1 207 ? 35.220 7.310 -23.166 1.00 83.81 207 SER A N 1
ATOM 1648 C CA . SER A 1 207 ? 34.441 8.554 -23.076 1.00 83.81 207 SER A CA 1
ATOM 1649 C C . SER A 1 207 ? 32.998 8.305 -22.590 1.00 83.81 207 SER A C 1
ATOM 1651 O O . SER A 1 207 ? 32.454 7.223 -22.819 1.00 83.81 207 SER A O 1
ATOM 1653 N N . PRO A 1 208 ? 32.319 9.291 -21.963 1.00 75.81 208 PRO A N 1
ATOM 1654 C CA . PRO A 1 208 ? 30.971 9.105 -21.406 1.00 75.81 208 PRO A CA 1
ATOM 1655 C C . PRO A 1 208 ? 29.935 8.574 -22.406 1.00 75.81 208 PRO A C 1
ATOM 1657 O O . PRO A 1 208 ? 29.023 7.848 -22.024 1.00 75.81 208 PRO A O 1
ATOM 1660 N N . ALA A 1 209 ? 30.098 8.899 -23.691 1.00 75.94 209 ALA A N 1
ATOM 1661 C CA . ALA A 1 209 ? 29.232 8.421 -24.764 1.00 75.94 209 ALA A CA 1
ATOM 1662 C C . ALA A 1 209 ? 29.486 6.953 -25.160 1.00 75.94 209 ALA A C 1
ATOM 1664 O O . ALA A 1 209 ? 28.631 6.341 -25.793 1.00 75.94 209 ALA A O 1
ATOM 1665 N N . ARG A 1 210 ? 30.653 6.386 -24.821 1.00 73.44 210 ARG A N 1
ATOM 1666 C CA . ARG A 1 210 ? 31.125 5.077 -25.310 1.00 73.44 210 ARG A CA 1
ATOM 1667 C C . ARG A 1 210 ? 31.377 4.069 -24.191 1.00 73.44 210 ARG A C 1
ATOM 1669 O O . ARG A 1 210 ? 31.288 2.872 -24.437 1.00 73.44 210 ARG A O 1
ATOM 1676 N N . HIS A 1 211 ? 31.606 4.524 -22.960 1.00 81.38 211 HIS A N 1
ATOM 1677 C CA . HIS A 1 211 ? 31.950 3.677 -21.815 1.00 81.38 211 HIS A CA 1
ATOM 1678 C C . HIS A 1 211 ? 30.908 2.589 -21.503 1.00 81.38 211 HIS A C 1
ATOM 1680 O O . HIS A 1 211 ? 31.277 1.503 -21.071 1.00 81.38 211 HIS A O 1
ATOM 1686 N N . ALA A 1 212 ? 29.620 2.853 -21.750 1.00 80.94 212 ALA A N 1
ATOM 1687 C CA . ALA A 1 212 ? 28.540 1.893 -21.501 1.00 80.94 212 ALA A CA 1
ATOM 1688 C C . ALA A 1 212 ? 28.413 0.788 -22.574 1.00 80.94 212 ALA A C 1
ATOM 1690 O O . ALA A 1 212 ? 27.657 -0.161 -22.379 1.00 80.94 212 ALA A O 1
ATOM 1691 N N . THR A 1 213 ? 29.121 0.904 -23.703 1.00 81.50 213 THR A N 1
ATOM 1692 C CA . THR A 1 213 ? 29.122 -0.107 -24.778 1.00 81.50 213 THR A CA 1
ATOM 1693 C C . THR A 1 213 ? 30.013 -1.302 -24.425 1.00 81.50 213 THR A C 1
ATOM 1695 O O . THR A 1 213 ? 30.879 -1.203 -23.550 1.00 81.50 213 THR A O 1
ATOM 1698 N N . ALA A 1 214 ? 29.856 -2.427 -25.132 1.00 81.25 214 ALA A N 1
ATOM 1699 C CA . ALA A 1 214 ? 30.701 -3.609 -24.941 1.00 81.25 214 ALA A CA 1
ATOM 1700 C C . ALA A 1 214 ? 32.198 -3.282 -25.118 1.00 81.25 214 ALA A C 1
ATOM 1702 O O . ALA A 1 214 ? 33.024 -3.663 -24.282 1.00 81.25 214 ALA A O 1
ATOM 1703 N N . ALA A 1 215 ? 32.539 -2.495 -26.145 1.00 83.19 215 ALA A N 1
ATOM 1704 C CA . ALA A 1 215 ? 33.895 -2.003 -26.375 1.00 83.19 215 ALA A CA 1
ATOM 1705 C C . ALA A 1 215 ? 34.386 -1.063 -25.266 1.00 83.19 215 ALA A C 1
ATOM 1707 O O . ALA A 1 215 ? 35.534 -1.174 -24.846 1.00 83.19 215 ALA A O 1
ATOM 1708 N N . GLY A 1 216 ? 33.537 -0.169 -24.752 1.00 84.25 216 GLY A N 1
ATOM 1709 C CA . GLY A 1 216 ? 33.910 0.763 -23.681 1.00 84.25 216 GLY A CA 1
ATOM 1710 C C . GLY A 1 216 ? 34.207 0.071 -22.349 1.00 84.25 216 GLY A C 1
ATOM 1711 O O . GLY A 1 216 ? 35.205 0.377 -21.686 1.00 84.25 216 GLY A O 1
ATOM 1712 N N . LEU A 1 217 ? 33.397 -0.923 -21.979 1.00 86.00 217 LEU A N 1
ATOM 1713 C CA . LEU A 1 217 ? 33.634 -1.744 -20.789 1.00 86.00 217 LEU A CA 1
ATOM 1714 C C . LEU A 1 217 ? 34.912 -2.578 -20.933 1.00 86.00 217 LEU A C 1
ATOM 1716 O O . LEU A 1 217 ? 35.694 -2.690 -19.986 1.00 86.00 217 LEU A O 1
ATOM 1720 N N . HIS A 1 218 ? 35.158 -3.129 -22.123 1.00 85.12 218 HIS A N 1
ATOM 1721 C CA . HIS A 1 218 ? 36.386 -3.865 -22.416 1.00 85.12 218 HIS A CA 1
ATOM 1722 C C . HIS A 1 218 ? 37.626 -2.961 -22.401 1.00 85.12 218 HIS A C 1
ATOM 1724 O O . HIS A 1 218 ? 38.621 -3.299 -21.761 1.00 85.12 218 HIS A O 1
ATOM 1730 N N . ALA A 1 219 ? 37.542 -1.770 -23.002 1.00 87.50 219 ALA A N 1
ATOM 1731 C CA . ALA A 1 219 ? 38.588 -0.748 -22.956 1.00 87.50 219 ALA A CA 1
ATOM 1732 C C . ALA A 1 219 ? 38.933 -0.359 -21.513 1.00 87.50 219 ALA A C 1
ATOM 1734 O O . ALA A 1 219 ? 40.105 -0.245 -21.166 1.00 87.50 219 ALA A O 1
ATOM 1735 N N . THR A 1 220 ? 37.923 -0.235 -20.650 1.00 87.69 220 THR A N 1
ATOM 1736 C CA . THR A 1 220 ? 38.107 0.069 -19.223 1.00 87.69 220 THR A CA 1
ATOM 1737 C C . THR A 1 220 ? 38.894 -1.025 -18.509 1.00 87.69 220 THR A C 1
ATOM 1739 O O . THR A 1 220 ? 39.811 -0.720 -17.748 1.00 87.69 220 THR A O 1
ATOM 1742 N N . ARG A 1 221 ? 38.585 -2.302 -18.771 1.00 88.00 221 ARG A N 1
ATOM 1743 C CA . ARG A 1 221 ? 39.333 -3.432 -18.197 1.00 88.00 221 ARG A CA 1
ATOM 1744 C C . ARG A 1 221 ? 40.793 -3.416 -18.650 1.00 88.00 221 ARG A C 1
ATOM 1746 O O . ARG A 1 221 ? 41.677 -3.495 -17.805 1.00 88.00 221 ARG A O 1
ATOM 1753 N N . LEU A 1 222 ? 41.042 -3.241 -19.951 1.00 87.06 222 LEU A N 1
ATOM 1754 C CA . LEU A 1 222 ? 42.397 -3.157 -20.511 1.00 87.06 222 LEU A CA 1
ATOM 1755 C C . LEU A 1 222 ? 43.183 -1.966 -19.944 1.00 87.06 222 LEU A C 1
ATOM 1757 O O . LEU A 1 222 ? 44.351 -2.109 -19.588 1.00 87.06 222 LEU A O 1
ATOM 1761 N N . PHE A 1 223 ? 42.536 -0.807 -19.807 1.00 87.94 223 PHE A N 1
ATOM 1762 C CA . PHE A 1 223 ? 43.137 0.389 -19.224 1.00 87.94 223 PHE A CA 1
ATOM 1763 C C . PHE A 1 223 ? 43.556 0.150 -17.769 1.00 87.94 223 PHE A C 1
ATOM 1765 O O . PHE A 1 223 ? 44.708 0.397 -17.416 1.00 87.94 223 PHE A O 1
ATOM 1772 N N . VAL A 1 224 ? 42.661 -0.402 -16.942 1.00 86.06 224 VAL A N 1
ATOM 1773 C CA . VAL A 1 224 ? 42.950 -0.724 -15.535 1.00 86.06 224 VAL A CA 1
ATOM 1774 C C . VAL A 1 224 ? 44.081 -1.747 -15.418 1.00 86.06 224 VAL A C 1
ATOM 1776 O O . VAL A 1 224 ? 44.998 -1.525 -14.630 1.00 86.06 224 VAL A O 1
ATOM 1779 N N . SER A 1 225 ? 44.074 -2.813 -16.225 1.00 82.56 225 SER A N 1
ATOM 1780 C CA . SER A 1 225 ? 45.167 -3.796 -16.262 1.00 82.56 225 SER A CA 1
ATOM 1781 C C . SER A 1 225 ? 46.504 -3.149 -16.633 1.00 82.56 225 SER A C 1
ATOM 1783 O O . SER A 1 225 ? 47.488 -3.333 -15.925 1.00 82.56 225 SER A O 1
ATOM 1785 N N . SER A 1 226 ? 46.529 -2.304 -17.668 1.00 82.06 226 SER A N 1
ATOM 1786 C CA . SER A 1 226 ? 47.753 -1.616 -18.098 1.00 82.06 226 SER A CA 1
ATOM 1787 C C . SER A 1 226 ? 48.270 -0.589 -17.080 1.00 82.06 226 SER A C 1
ATOM 1789 O O . SER A 1 226 ? 49.479 -0.383 -16.966 1.00 82.06 226 SER A O 1
ATOM 1791 N N . MET A 1 227 ? 47.380 0.054 -16.309 1.00 79.19 227 MET A N 1
ATOM 1792 C CA . MET A 1 227 ? 47.791 0.904 -15.189 1.00 79.19 227 MET A CA 1
ATOM 1793 C C . MET A 1 227 ? 48.355 0.075 -14.039 1.00 79.19 227 MET A C 1
ATOM 1795 O O . MET A 1 227 ? 49.373 0.459 -13.467 1.00 79.19 227 MET A O 1
ATOM 1799 N N . ALA A 1 228 ? 47.716 -1.049 -13.705 1.00 73.44 228 ALA A N 1
ATOM 1800 C CA . ALA A 1 228 ? 48.188 -1.945 -12.658 1.00 73.44 228 ALA A CA 1
ATOM 1801 C C . ALA A 1 228 ? 49.593 -2.477 -12.983 1.00 73.44 228 ALA A C 1
ATOM 1803 O O . ALA A 1 228 ? 50.478 -2.362 -12.143 1.00 73.44 228 ALA A O 1
ATOM 1804 N N . GLU A 1 229 ? 49.829 -2.926 -14.221 1.00 71.12 229 GLU A N 1
ATOM 1805 C CA . GLU A 1 229 ? 51.139 -3.388 -14.706 1.00 71.12 229 GLU A CA 1
ATOM 1806 C C . GLU A 1 229 ? 52.230 -2.311 -14.588 1.00 71.12 229 GLU A C 1
ATOM 1808 O O . GLU A 1 229 ? 53.328 -2.590 -14.097 1.00 71.12 229 GLU A O 1
ATOM 1813 N N . ARG A 1 230 ? 51.922 -1.057 -14.956 1.00 67.38 230 ARG A N 1
ATOM 1814 C CA . ARG A 1 230 ? 52.854 0.080 -14.819 1.00 67.38 230 ARG A CA 1
ATOM 1815 C C . ARG A 1 230 ? 53.167 0.431 -13.365 1.00 67.38 230 ARG A C 1
ATOM 1817 O O . ARG A 1 230 ? 54.279 0.863 -13.081 1.00 67.38 230 ARG A O 1
ATOM 1824 N N . VAL A 1 231 ? 52.206 0.265 -12.456 1.00 64.50 231 VAL A N 1
ATOM 1825 C CA . VAL A 1 231 ? 52.384 0.533 -11.019 1.00 64.50 231 VAL A CA 1
ATOM 1826 C C . VAL A 1 231 ? 53.167 -0.591 -10.334 1.00 64.50 231 VAL A C 1
ATOM 1828 O O . VAL A 1 231 ? 53.947 -0.320 -9.426 1.00 64.50 231 VAL A O 1
ATOM 1831 N N . THR A 1 232 ? 53.014 -1.842 -10.779 1.00 63.38 232 THR A N 1
ATOM 1832 C CA . THR A 1 232 ? 53.720 -3.001 -10.208 1.00 63.38 232 THR A CA 1
ATOM 1833 C C . THR A 1 232 ? 55.112 -3.251 -10.796 1.00 63.38 232 THR A C 1
ATOM 1835 O O . THR A 1 232 ? 55.826 -4.113 -10.294 1.00 63.38 232 THR A O 1
ATOM 1838 N N . GLY A 1 233 ? 55.524 -2.510 -11.833 1.00 54.41 233 GLY A N 1
ATOM 1839 C CA . GLY A 1 233 ? 56.889 -2.556 -12.375 1.00 54.41 233 GLY A CA 1
ATOM 1840 C C . GLY A 1 233 ? 57.305 -3.899 -12.989 1.00 54.41 233 GLY A C 1
ATOM 1841 O O . GLY A 1 233 ? 58.498 -4.173 -13.090 1.00 54.41 233 GLY A O 1
ATOM 1842 N N . ALA A 1 234 ? 56.354 -4.741 -13.393 1.00 49.00 234 ALA A N 1
ATOM 1843 C CA . ALA A 1 234 ? 56.640 -6.007 -14.056 1.00 49.00 234 ALA A CA 1
ATOM 1844 C C . ALA A 1 234 ? 56.497 -5.829 -15.572 1.00 49.00 234 ALA A C 1
ATOM 1846 O O . ALA A 1 234 ?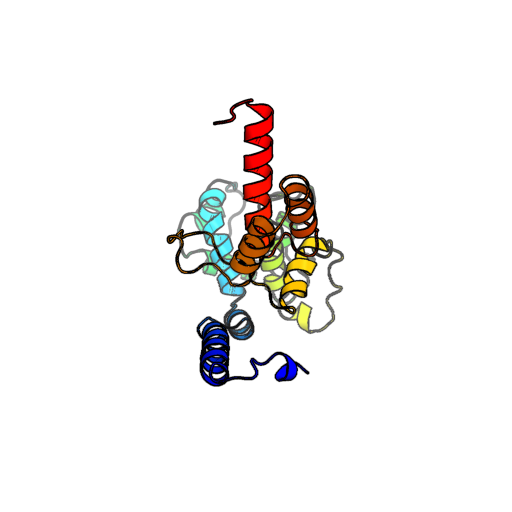 55.387 -5.785 -16.098 1.00 49.00 234 ALA A O 1
ATOM 1847 N N . HIS A 1 235 ? 57.625 -5.716 -16.270 1.00 37.06 235 HIS A N 1
ATOM 1848 C CA . HIS A 1 235 ? 57.691 -6.011 -17.700 1.00 37.06 235 HIS A CA 1
ATOM 1849 C C . HIS A 1 235 ? 58.123 -7.478 -17.877 1.00 37.06 235 HIS A C 1
ATOM 1851 O O . HIS A 1 235 ? 58.981 -7.920 -17.108 1.00 37.06 235 HIS A O 1
ATOM 1857 N N . PRO A 1 236 ? 57.554 -8.239 -18.833 1.00 45.66 236 PRO A N 1
ATOM 1858 C CA . PRO A 1 236 ? 58.218 -9.437 -19.337 1.00 45.66 236 PRO A CA 1
ATOM 1859 C C . PRO A 1 236 ? 59.521 -9.080 -20.067 1.00 45.66 236 PRO A C 1
ATOM 1861 O O . PRO A 1 236 ? 59.587 -7.979 -20.667 1.00 45.66 236 PRO A O 1
#

Radius of gyration: 28.89 Å; chains: 1; bounding box: 76×36×74 Å